Protein AF-A0A2S6WCL2-F1 (afdb_monomer)

Radius of gyration: 22.24 Å; Cα contacts (8 Å, |Δi|>4): 369; chains: 1; bounding box: 54×37×64 Å

Solvent-accessible surface area (backbone atoms only — not comparable to full-atom values): 13089 Å² total; per-residue (Å²): 133,48,47,51,81,41,61,63,50,31,43,54,35,39,54,57,28,66,75,43,61,79,68,45,23,36,24,39,41,29,22,57,35,64,75,31,96,38,48,69,61,32,27,65,34,39,41,11,40,43,26,11,49,30,30,53,49,37,32,65,75,73,39,55,58,47,78,46,78,43,67,38,93,87,73,63,49,78,40,85,43,80,40,62,34,87,80,57,37,53,61,58,90,64,54,65,44,78,39,77,37,78,92,84,36,51,29,30,38,39,40,59,26,30,56,47,52,57,54,18,75,73,49,99,53,34,67,62,43,40,45,45,73,32,33,21,32,81,85,70,43,80,49,74,59,87,76,55,51,74,73,40,48,53,50,50,50,53,47,41,60,72,35,28,41,22,54,65,32,63,47,75,50,72,40,88,87,78,65,48,62,54,77,40,80,47,60,45,40,58,56,45,47,53,52,44,49,52,50,36,55,50,49,53,52,51,42,53,54,46,25,73,68,68,70,50,54,63,69,65,54,50,74,41,53,72,71,57,50,56,53,51,52,55,51,45,59,63,76,76,108

Secondary structure (DSSP, 8-state):
--GGGSHHHHHHHHHHHHHS-HHHHHHHHHHHTTSSSSHHHHHHSBHHHHHHHHHHHHHHHH-SEEEEEEE-TTT--EEEEEEEGGGT----S--EEEEE-GGGPEEEEEPPBHHHHHHHTTSS-HHHHHHHHHEEETTS-B--GGG--HHHHHHHHHHHHHH-GGGG-EEE---TTT----EEE--HHHHHHHHHHHHHHHHHHHHHHHHHHH---HHHHHTS-HHHHHHHHHHHHHH--

Structure (mmCIF, N/CA/C/O backbone):
data_AF-A0A2S6WCL2-F1
#
_entry.id   AF-A0A2S6WCL2-F1
#
loop_
_atom_site.group_PDB
_atom_site.id
_atom_site.type_symbol
_atom_site.label_atom_id
_atom_site.label_alt_id
_atom_site.label_comp_id
_atom_site.label_asym_id
_atom_site.label_entity_id
_atom_site.label_seq_id
_atom_site.pdbx_PDB_ins_code
_atom_site.Cartn_x
_atom_site.Cartn_y
_atom_site.Cartn_z
_atom_site.occupancy
_atom_site.B_iso_or_equiv
_atom_site.auth_seq_id
_atom_site.auth_comp_id
_atom_site.auth_asym_id
_atom_site.auth_atom_id
_atom_site.pdbx_PDB_model_num
ATOM 1 N N . MET A 1 1 ? -2.435 14.219 12.730 1.00 48.97 1 MET A N 1
ATOM 2 C CA . MET A 1 1 ? -3.528 13.401 13.292 1.00 48.97 1 MET A CA 1
ATOM 3 C C . MET A 1 1 ? -4.305 12.871 12.113 1.00 48.97 1 MET A C 1
ATOM 5 O O . MET A 1 1 ? -5.110 13.606 11.547 1.00 48.97 1 MET A O 1
ATOM 9 N N . SER A 1 2 ? -3.986 11.645 11.723 1.00 63.84 2 SER A N 1
ATOM 10 C CA . SER A 1 2 ? -4.625 10.932 10.629 1.00 63.84 2 SER A CA 1
ATOM 11 C C . SER A 1 2 ? -6.118 10.736 10.887 1.00 63.84 2 SER A C 1
ATOM 13 O O . SER A 1 2 ? -6.600 10.634 12.020 1.00 63.84 2 SER A O 1
ATOM 15 N N . ALA A 1 3 ? -6.862 10.727 9.789 1.00 73.50 3 ALA A N 1
ATOM 16 C CA . ALA A 1 3 ? -8.307 10.610 9.759 1.00 73.50 3 ALA A CA 1
ATOM 17 C C . ALA A 1 3 ? -8.843 9.233 10.205 1.00 73.50 3 ALA A C 1
ATOM 19 O O . ALA A 1 3 ? -10.020 9.153 10.553 1.00 73.50 3 ALA A O 1
ATOM 20 N N . LEU A 1 4 ? -8.020 8.174 10.242 1.00 82.56 4 LEU A N 1
ATOM 21 C CA . LEU A 1 4 ? -8.478 6.814 10.582 1.00 82.56 4 LEU A CA 1
ATOM 22 C C . LEU A 1 4 ? -8.725 6.570 12.075 1.00 82.56 4 LEU A C 1
ATOM 24 O O . LEU A 1 4 ? -9.245 5.522 12.456 1.00 82.56 4 LEU A O 1
ATOM 28 N N . SER A 1 5 ? -8.406 7.538 12.933 1.00 80.06 5 SER A N 1
ATOM 29 C CA . SER A 1 5 ? -8.824 7.501 14.339 1.00 80.06 5 SER A CA 1
ATOM 30 C C . SER A 1 5 ? -10.356 7.534 14.506 1.00 80.06 5 SER A C 1
ATOM 32 O O . SER A 1 5 ? -10.868 7.155 15.564 1.00 80.06 5 SER A O 1
ATOM 34 N N . ASP A 1 6 ? -11.089 7.991 13.484 1.00 90.44 6 ASP A N 1
ATOM 35 C CA . ASP A 1 6 ? -12.549 7.932 13.418 1.00 90.44 6 ASP A CA 1
ATOM 36 C C . ASP A 1 6 ? -13.026 6.513 13.022 1.00 90.44 6 ASP A C 1
ATOM 38 O O . ASP A 1 6 ? -12.687 6.038 11.936 1.00 90.44 6 ASP A O 1
ATOM 42 N N . PRO A 1 7 ? -13.827 5.827 13.864 1.00 93.25 7 PRO A N 1
ATOM 43 C CA . PRO A 1 7 ? -14.319 4.476 13.601 1.00 93.25 7 PRO A CA 1
ATOM 44 C C . PRO A 1 7 ? -15.042 4.299 12.263 1.00 93.25 7 PRO A C 1
ATOM 46 O O . PRO A 1 7 ? -14.871 3.260 11.636 1.00 93.25 7 PRO A O 1
ATOM 49 N N . ALA A 1 8 ? -15.843 5.279 11.831 1.00 93.75 8 ALA A N 1
ATOM 50 C CA . ALA A 1 8 ? -16.564 5.176 10.560 1.00 93.75 8 ALA A CA 1
ATOM 51 C C . ALA A 1 8 ? -15.585 5.216 9.379 1.00 93.75 8 ALA A C 1
ATOM 53 O O . ALA A 1 8 ? -15.580 4.313 8.549 1.00 93.75 8 ALA A O 1
ATOM 54 N N . ARG A 1 9 ? -14.659 6.185 9.388 1.00 93.50 9 ARG A N 1
ATOM 55 C CA . ARG A 1 9 ? -13.603 6.291 8.370 1.00 93.50 9 ARG A CA 1
ATOM 56 C C . ARG A 1 9 ? -12.696 5.068 8.321 1.00 93.50 9 ARG A C 1
ATOM 58 O O . ARG A 1 9 ? -12.254 4.694 7.243 1.00 93.50 9 ARG A O 1
ATOM 65 N N . LEU A 1 10 ? -12.408 4.438 9.462 1.00 95.62 10 LEU A N 1
ATOM 66 C CA . LEU A 1 10 ? -11.649 3.187 9.493 1.00 95.62 10 LEU A CA 1
ATOM 67 C C . LEU A 1 10 ? -12.351 2.071 8.707 1.00 95.62 10 LEU A C 1
ATOM 69 O O . LEU A 1 10 ? -11.679 1.333 7.987 1.00 95.62 10 LEU A O 1
ATOM 73 N N . LEU A 1 11 ? -13.674 1.940 8.855 1.00 97.25 11 LEU A N 1
ATOM 74 C CA . LEU A 1 11 ? -14.453 0.946 8.117 1.00 97.25 11 LEU A CA 1
ATOM 75 C C . LEU A 1 11 ? -14.524 1.303 6.630 1.00 97.25 11 L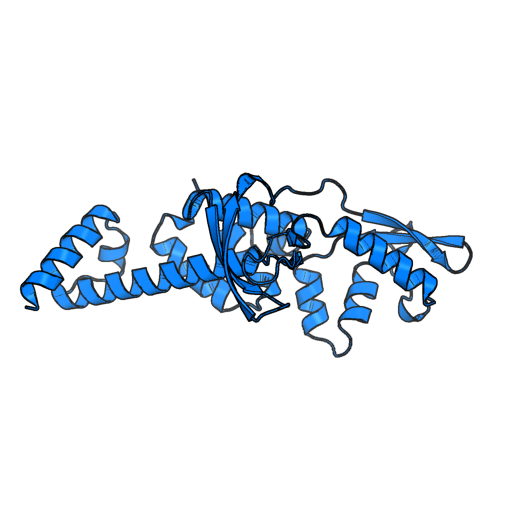EU A C 1
ATOM 77 O O . LEU A 1 11 ? -14.195 0.445 5.817 1.00 97.25 11 LEU A O 1
ATOM 81 N N . ASP A 1 12 ? -14.820 2.560 6.285 1.00 96.44 12 ASP A N 1
ATOM 82 C CA . ASP A 1 12 ? -14.858 3.027 4.890 1.00 96.44 12 ASP A CA 1
ATOM 83 C C . ASP A 1 12 ? -13.519 2.769 4.172 1.00 96.44 12 ASP A C 1
ATOM 85 O O . ASP A 1 12 ? -13.475 2.215 3.071 1.00 96.44 12 ASP A O 1
ATOM 89 N N . ALA A 1 13 ? -12.402 3.107 4.828 1.00 96.81 13 ALA A N 1
ATOM 90 C CA . ALA A 1 13 ? -11.061 2.887 4.296 1.00 96.81 13 ALA A CA 1
ATOM 91 C C . ALA A 1 13 ? -10.744 1.400 4.107 1.00 96.81 13 ALA A C 1
ATOM 93 O O . ALA A 1 13 ? -10.121 1.016 3.113 1.00 96.81 13 ALA A O 1
ATOM 94 N N . TRP A 1 14 ? -11.154 0.557 5.060 1.00 98.12 14 TRP A N 1
ATOM 95 C CA . TRP A 1 14 ? -10.981 -0.888 4.962 1.00 98.12 14 TRP A CA 1
ATOM 96 C C . TRP A 1 14 ? -11.809 -1.482 3.819 1.00 98.12 14 TRP A C 1
ATOM 98 O O . TRP 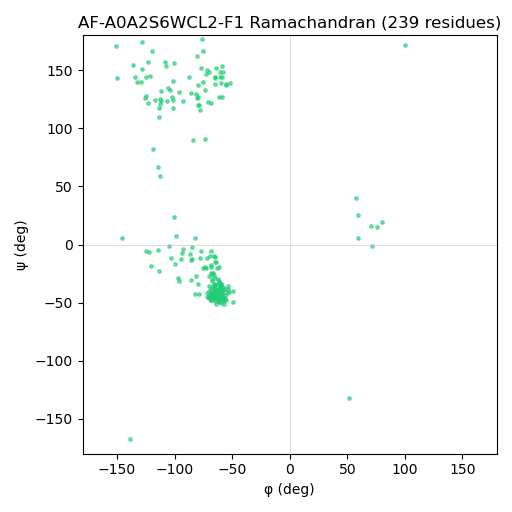A 1 14 ? -11.263 -2.268 3.045 1.00 98.12 14 TRP A O 1
ATOM 108 N N . GLU A 1 15 ? -13.081 -1.104 3.680 1.00 97.94 15 GLU A N 1
ATOM 109 C CA . GLU A 1 15 ? -13.971 -1.605 2.627 1.00 97.94 15 GLU A CA 1
ATOM 110 C C . GLU A 1 15 ? -13.461 -1.231 1.231 1.00 97.94 15 GLU A C 1
ATOM 112 O O . GLU A 1 15 ? -13.344 -2.098 0.359 1.00 97.94 15 GLU A O 1
ATOM 117 N N . GLU A 1 16 ? -13.084 0.033 1.024 1.00 98.00 16 GLU A N 1
ATOM 118 C CA . GLU A 1 16 ? -12.571 0.489 -0.269 1.00 98.00 16 GLU A CA 1
ATOM 119 C C . GLU A 1 16 ? -11.227 -0.175 -0.608 1.00 98.00 16 GLU A C 1
ATOM 121 O O . GLU A 1 16 ? -11.030 -0.662 -1.725 1.00 98.00 16 GLU A O 1
ATOM 126 N N . ALA A 1 17 ? -10.311 -0.286 0.362 1.00 97.81 17 ALA A N 1
ATOM 127 C CA . ALA A 1 17 ? -9.034 -0.966 0.151 1.00 97.81 17 ALA A CA 1
ATOM 128 C C . ALA A 1 17 ? -9.204 -2.487 -0.058 1.00 97.81 17 ALA A C 1
ATOM 130 O O . ALA A 1 17 ? -8.448 -3.102 -0.818 1.00 97.81 17 ALA A O 1
ATOM 131 N N . ALA A 1 18 ? -10.208 -3.115 0.560 1.00 98.06 18 ALA A N 1
ATOM 132 C CA . ALA A 1 18 ? -10.527 -4.525 0.337 1.00 98.06 18 ALA A CA 1
ATOM 133 C C . ALA A 1 18 ? -10.994 -4.791 -1.104 1.00 98.06 18 ALA A C 1
ATOM 135 O O . ALA A 1 18 ? -10.691 -5.853 -1.655 1.00 98.06 18 ALA A O 1
ATOM 136 N N . ALA A 1 19 ? -11.697 -3.830 -1.712 1.00 98.00 19 ALA A N 1
ATOM 137 C CA . ALA A 1 19 ? -12.275 -3.940 -3.050 1.00 98.00 19 ALA A CA 1
ATOM 138 C C . ALA A 1 19 ? -11.261 -3.764 -4.197 1.00 98.00 19 ALA A C 1
ATOM 140 O O . ALA A 1 19 ? -11.580 -4.072 -5.349 1.00 98.00 19 ALA A O 1
ATOM 141 N N . VAL A 1 20 ? -10.040 -3.298 -3.910 1.00 97.44 20 VAL A N 1
ATOM 142 C CA . VAL A 1 20 ? -8.996 -3.064 -4.921 1.00 97.44 20 VAL A CA 1
ATOM 143 C C . VAL A 1 20 ? -7.855 -4.095 -4.854 1.00 97.44 20 VAL A C 1
ATOM 145 O O . VAL A 1 20 ? -7.611 -4.706 -3.805 1.00 97.44 20 VAL A O 1
ATOM 148 N N . PRO A 1 21 ? -7.107 -4.306 -5.959 1.00 96.88 21 PRO A N 1
ATOM 149 C CA . PRO A 1 21 ? -5.924 -5.166 -5.952 1.00 96.88 21 PRO A CA 1
ATOM 150 C C . PRO A 1 21 ? -4.855 -4.685 -4.953 1.00 96.88 21 PRO A C 1
ATOM 152 O O . PRO A 1 21 ? -4.747 -3.478 -4.728 1.00 96.88 21 PRO A O 1
ATOM 155 N N . PRO A 1 22 ? -3.991 -5.579 -4.425 1.00 95.94 22 PRO A N 1
ATOM 156 C CA . PRO A 1 22 ? -2.965 -5.224 -3.436 1.00 95.94 22 PRO A CA 1
ATOM 157 C C . PRO A 1 22 ? -2.107 -4.008 -3.813 1.00 95.94 22 PRO A C 1
ATOM 159 O O . PRO A 1 22 ? -1.880 -3.139 -2.978 1.00 95.94 22 PRO A O 1
ATOM 162 N N . ALA A 1 23 ? -1.725 -3.888 -5.090 1.00 95.62 23 ALA A N 1
ATOM 163 C CA . ALA A 1 23 ? -0.911 -2.781 -5.594 1.00 95.62 23 ALA A CA 1
ATOM 164 C C . ALA A 1 23 ? -1.560 -1.386 -5.450 1.00 95.62 23 ALA A C 1
ATOM 166 O O . ALA A 1 23 ? -0.858 -0.382 -5.508 1.00 95.62 23 ALA A O 1
ATOM 167 N N . ALA A 1 24 ? -2.883 -1.309 -5.269 1.00 97.69 24 ALA A N 1
ATOM 168 C CA . ALA A 1 24 ? -3.629 -0.060 -5.107 1.00 97.69 24 ALA A CA 1
ATOM 169 C C . ALA A 1 24 ? -3.969 0.269 -3.645 1.00 97.69 24 ALA A C 1
ATOM 171 O O . ALA A 1 24 ? -4.299 1.414 -3.339 1.00 97.69 24 ALA A O 1
ATOM 172 N N . ARG A 1 25 ? -3.893 -0.708 -2.732 1.00 98.06 25 ARG A N 1
ATOM 173 C CA . ARG A 1 25 ? -4.401 -0.561 -1.357 1.00 98.06 25 ARG A CA 1
ATOM 174 C C . ARG A 1 25 ? -3.741 0.576 -0.604 1.00 98.06 25 ARG A C 1
ATOM 176 O O . ARG A 1 25 ? -4.432 1.372 0.016 1.00 98.06 25 ARG A O 1
ATOM 183 N N . ALA A 1 26 ? -2.416 0.679 -0.690 1.00 97.06 26 ALA A N 1
ATOM 184 C CA . ALA A 1 26 ? -1.686 1.738 -0.008 1.00 97.06 26 ALA A CA 1
ATOM 185 C C . ALA A 1 26 ? -2.156 3.130 -0.462 1.00 97.06 26 ALA A C 1
ATOM 187 O O . ALA A 1 26 ? -2.364 3.989 0.384 1.00 97.06 26 ALA A O 1
ATOM 188 N N . ALA A 1 27 ? -2.402 3.327 -1.764 1.00 97.88 27 ALA A N 1
ATOM 189 C CA . ALA A 1 27 ? -2.908 4.586 -2.314 1.00 97.88 27 ALA A CA 1
ATOM 190 C C . ALA A 1 27 ? -4.312 4.936 -1.780 1.00 97.88 27 ALA A C 1
ATOM 192 O O . ALA A 1 27 ? -4.550 6.074 -1.380 1.00 97.88 27 ALA A O 1
ATOM 193 N N . VAL A 1 28 ? -5.212 3.948 -1.708 1.00 98.12 28 VAL A N 1
ATOM 194 C CA . VAL A 1 28 ? -6.548 4.117 -1.110 1.00 98.12 28 VAL A CA 1
ATOM 195 C C . VAL A 1 28 ? -6.440 4.497 0.368 1.00 98.12 28 VAL A C 1
ATOM 197 O O . VAL A 1 28 ? -7.029 5.485 0.801 1.00 98.12 28 VAL A O 1
ATOM 200 N N . LEU A 1 29 ? -5.639 3.762 1.143 1.00 97.75 29 LEU A N 1
ATOM 201 C CA . LEU A 1 29 ? -5.498 3.998 2.581 1.00 97.75 29 LEU A CA 1
ATOM 202 C C . LEU A 1 29 ? -4.910 5.381 2.883 1.00 97.75 29 LEU A C 1
ATOM 204 O O . LEU A 1 29 ? -5.453 6.095 3.723 1.00 97.75 29 LEU A O 1
ATOM 208 N N . VAL A 1 30 ? -3.852 5.802 2.181 1.00 96.38 30 VAL A N 1
ATOM 209 C CA . VAL A 1 30 ? -3.252 7.130 2.411 1.00 96.38 30 VAL A CA 1
ATOM 210 C C . VAL A 1 30 ? -4.188 8.267 1.994 1.00 96.38 30 VAL A C 1
ATOM 212 O O . VAL A 1 30 ? -4.158 9.325 2.623 1.00 96.38 30 VAL A O 1
ATOM 215 N N . CYS A 1 31 ? -5.059 8.054 1.001 1.00 96.31 31 CYS A N 1
ATOM 216 C CA . CYS A 1 31 ? -6.125 8.996 0.659 1.00 96.31 31 CYS A CA 1
ATOM 217 C C . CYS A 1 31 ? -7.128 9.136 1.814 1.00 96.31 31 CYS A C 1
ATOM 219 O O . CYS A 1 31 ? -7.366 10.245 2.290 1.00 96.31 31 CYS A O 1
ATOM 221 N N . HIS A 1 32 ? -7.646 8.022 2.339 1.00 95.62 32 HIS A N 1
ATOM 222 C CA . HIS A 1 32 ? -8.546 8.029 3.504 1.00 95.62 32 HIS A CA 1
ATOM 223 C C . HIS A 1 32 ? -7.906 8.637 4.755 1.00 95.62 32 HIS A C 1
ATOM 225 O O . HIS A 1 32 ? -8.578 9.321 5.525 1.00 95.62 32 HIS A O 1
ATOM 231 N N . GLY A 1 33 ? -6.598 8.443 4.937 1.00 93.81 33 GLY A N 1
ATOM 232 C CA . GLY A 1 33 ? -5.811 9.065 6.003 1.00 93.81 33 GLY A CA 1
ATOM 233 C C . GLY A 1 33 ? -5.613 10.581 5.849 1.00 93.81 33 GLY A C 1
ATOM 234 O O . GLY A 1 33 ? -5.149 11.222 6.791 1.00 93.81 33 GLY A O 1
ATOM 235 N N . GLY A 1 34 ? -5.976 11.169 4.701 1.00 93.38 34 GLY A N 1
ATOM 236 C CA . GLY A 1 34 ? -5.800 12.593 4.399 1.00 93.38 34 GLY A CA 1
ATOM 237 C C . GLY A 1 34 ? -4.386 12.972 3.946 1.00 93.38 34 GLY A C 1
ATOM 238 O O . GLY A 1 34 ? -4.003 14.138 4.031 1.00 93.38 34 GLY A O 1
ATOM 239 N N . PHE A 1 35 ? -3.591 12.001 3.489 1.00 92.50 35 PHE A N 1
ATOM 240 C CA . PHE A 1 35 ? -2.222 12.207 2.999 1.00 92.50 35 PHE A CA 1
ATOM 241 C C . PHE A 1 35 ? -2.141 12.406 1.478 1.00 92.50 35 PHE A C 1
ATOM 243 O O . PHE A 1 35 ? -1.069 12.734 0.968 1.00 92.50 35 PHE A O 1
ATOM 250 N N . ALA A 1 36 ? -3.255 12.220 0.770 1.00 93.88 36 ALA A N 1
ATOM 251 C CA . ALA A 1 36 ? -3.437 12.536 -0.642 1.00 93.88 36 ALA A CA 1
ATOM 252 C C . ALA A 1 36 ? -4.802 13.216 -0.843 1.00 93.88 36 ALA A C 1
ATOM 254 O O . ALA A 1 36 ? -5.701 13.033 -0.025 1.00 93.88 36 ALA A O 1
ATOM 255 N N . GLU A 1 37 ? -4.936 14.016 -1.904 1.00 93.88 37 GLU A N 1
ATOM 256 C CA . GLU A 1 37 ? -6.176 14.746 -2.215 1.00 93.88 37 GLU A CA 1
ATOM 257 C C . GLU A 1 37 ? -7.300 13.794 -2.639 1.00 93.88 37 GLU A C 1
ATOM 259 O O . GLU A 1 37 ? -8.437 13.929 -2.193 1.00 93.88 37 GLU A O 1
ATOM 264 N N . ASP A 1 38 ? -6.954 12.812 -3.468 1.00 96.12 38 ASP A N 1
ATOM 265 C CA . ASP A 1 38 ? -7.852 11.768 -3.938 1.00 96.12 38 ASP A CA 1
ATOM 266 C C . ASP A 1 38 ? -7.076 10.473 -4.251 1.00 96.12 38 ASP A C 1
ATOM 268 O O . ASP A 1 38 ? -5.840 10.428 -4.271 1.00 96.12 38 ASP A O 1
ATOM 272 N N . VAL A 1 39 ? -7.808 9.386 -4.500 1.00 96.81 39 VAL A N 1
ATOM 273 C CA . VAL A 1 39 ? -7.210 8.079 -4.805 1.00 96.81 39 VAL A CA 1
ATOM 274 C C . VAL A 1 39 ? -6.450 8.109 -6.134 1.00 96.81 39 VAL A C 1
ATOM 276 O O . VAL A 1 39 ? -5.404 7.476 -6.263 1.00 96.81 39 VAL A O 1
ATOM 279 N N . GLU A 1 40 ? -6.925 8.862 -7.126 1.00 97.12 40 GLU A N 1
ATOM 280 C CA . GLU A 1 40 ? -6.304 8.914 -8.452 1.00 97.12 40 GLU A CA 1
ATOM 281 C C . GLU A 1 40 ? -4.923 9.579 -8.434 1.00 97.12 40 GLU A C 1
ATOM 283 O O . GLU A 1 40 ? -3.973 9.080 -9.044 1.00 97.12 40 GLU A O 1
ATOM 288 N N . SER A 1 41 ? -4.783 10.682 -7.709 1.00 96.75 41 SER A N 1
ATOM 289 C CA . SER A 1 41 ? -3.513 11.353 -7.458 1.00 96.75 41 SER A CA 1
ATOM 290 C C . SER A 1 41 ? -2.572 10.436 -6.681 1.00 96.75 41 SER A C 1
ATOM 292 O O . SER A 1 41 ? -1.428 10.266 -7.103 1.00 96.75 41 SER A O 1
ATOM 294 N N . ALA A 1 42 ? -3.060 9.748 -5.641 1.00 97.38 42 ALA A N 1
ATOM 295 C CA . ALA A 1 42 ? -2.275 8.776 -4.880 1.00 97.38 42 ALA A CA 1
ATOM 296 C C . ALA A 1 42 ? -1.771 7.607 -5.748 1.00 97.38 42 ALA A C 1
ATOM 298 O O . ALA A 1 42 ? -0.611 7.213 -5.642 1.00 97.38 42 ALA A O 1
ATOM 299 N N . LEU A 1 43 ? -2.601 7.080 -6.655 1.00 98.06 43 LEU A N 1
ATOM 300 C CA . LEU A 1 43 ? -2.220 6.010 -7.585 1.00 98.06 43 LEU A CA 1
ATOM 301 C C . LEU A 1 43 ? -1.151 6.447 -8.600 1.00 98.06 43 LEU A C 1
ATOM 303 O O . LEU A 1 43 ? -0.418 5.602 -9.124 1.00 98.06 43 LEU A O 1
ATOM 307 N N . GLY A 1 44 ? -1.089 7.746 -8.904 1.00 96.88 44 GLY A N 1
ATOM 308 C CA . GLY A 1 44 ? -0.105 8.356 -9.798 1.00 96.88 44 GLY A CA 1
ATOM 309 C C . GLY A 1 44 ? 1.209 8.755 -9.124 1.00 96.88 44 GLY A C 1
ATOM 310 O O . GLY A 1 44 ? 2.146 9.132 -9.828 1.00 96.88 44 GLY A O 1
ATOM 311 N N . LEU A 1 45 ? 1.303 8.674 -7.794 1.00 96.38 45 LEU A N 1
ATOM 312 C CA . LEU A 1 45 ? 2.553 8.924 -7.084 1.00 96.38 45 LEU A CA 1
ATOM 313 C C . LEU A 1 45 ? 3.555 7.780 -7.317 1.00 96.38 45 LEU A C 1
ATOM 315 O O . LEU A 1 45 ? 3.154 6.619 -7.470 1.00 96.38 45 LEU A O 1
ATOM 319 N N . PRO A 1 46 ? 4.868 8.078 -7.295 1.00 96.56 46 PRO A N 1
ATOM 320 C CA . PRO A 1 46 ? 5.897 7.052 -7.216 1.00 96.56 46 PRO A CA 1
ATOM 321 C C . PRO A 1 46 ? 5.633 6.097 -6.050 1.00 96.56 46 PRO A C 1
ATOM 323 O O . PRO A 1 46 ? 5.280 6.538 -4.956 1.00 96.56 46 PRO A O 1
ATOM 326 N N . LEU A 1 47 ? 5.846 4.796 -6.250 1.00 96.06 47 LEU A N 1
ATOM 327 C CA . LEU A 1 47 ? 5.599 3.785 -5.215 1.00 96.06 47 LEU A CA 1
ATOM 328 C C . LEU A 1 47 ? 6.346 4.107 -3.917 1.00 96.06 47 LEU A C 1
ATOM 330 O O . LEU A 1 47 ? 5.765 4.014 -2.841 1.00 96.06 47 LEU A O 1
ATOM 334 N N . GLY A 1 48 ? 7.600 4.562 -4.015 1.00 95.00 48 GLY A N 1
ATOM 335 C CA . GLY A 1 48 ? 8.379 4.988 -2.853 1.00 95.00 48 GLY A CA 1
ATOM 336 C C . GLY A 1 48 ? 7.736 6.141 -2.078 1.00 95.00 48 GLY A C 1
ATOM 337 O O . GLY A 1 48 ? 7.802 6.163 -0.852 1.00 95.00 48 GLY A O 1
ATOM 338 N N . ASP A 1 49 ? 7.043 7.059 -2.750 1.00 95.19 49 ASP A N 1
ATOM 339 C CA . ASP A 1 49 ? 6.322 8.136 -2.071 1.00 95.19 49 ASP A CA 1
ATOM 340 C C . ASP A 1 49 ? 5.084 7.608 -1.361 1.00 95.19 49 ASP A C 1
ATOM 342 O O . ASP A 1 49 ? 4.868 7.940 -0.200 1.00 95.19 49 ASP A O 1
ATOM 346 N N . VAL A 1 50 ? 4.296 6.749 -2.014 1.00 96.19 50 VAL A N 1
ATOM 347 C CA . VAL A 1 50 ? 3.125 6.124 -1.381 1.00 96.19 50 VAL A CA 1
ATOM 348 C C . VAL A 1 50 ? 3.551 5.300 -0.163 1.00 96.19 50 VAL A C 1
ATOM 350 O O . VAL A 1 50 ? 2.916 5.397 0.883 1.00 96.19 50 VAL A O 1
ATOM 353 N N . CYS A 1 51 ? 4.661 4.558 -0.244 1.00 94.75 51 CYS A N 1
ATOM 354 C CA . CYS A 1 51 ? 5.245 3.857 0.902 1.00 94.75 51 CYS A CA 1
ATOM 355 C C . CYS A 1 51 ? 5.684 4.825 2.010 1.00 94.75 51 CYS A C 1
ATOM 357 O O . CYS A 1 51 ? 5.443 4.552 3.186 1.00 94.75 51 CYS A O 1
ATOM 359 N N . ALA A 1 52 ? 6.270 5.975 1.659 1.00 93.62 52 ALA A N 1
ATOM 360 C CA . ALA A 1 52 ? 6.617 7.015 2.623 1.00 93.62 52 ALA A CA 1
ATOM 361 C C . ALA A 1 52 ? 5.371 7.575 3.338 1.00 93.62 52 ALA A C 1
ATOM 363 O O . ALA A 1 52 ? 5.345 7.686 4.565 1.00 93.62 52 ALA A O 1
ATOM 364 N N . LEU A 1 53 ? 4.307 7.874 2.584 1.00 94.31 53 LEU A N 1
ATOM 365 C CA . LEU A 1 53 ? 3.013 8.303 3.123 1.00 94.31 53 LEU A CA 1
ATOM 366 C C . LEU A 1 53 ? 2.402 7.239 4.041 1.00 94.31 53 LEU A C 1
ATOM 368 O O . LEU A 1 53 ? 1.992 7.568 5.152 1.00 94.31 53 LEU A O 1
ATOM 372 N N . ALA A 1 54 ? 2.402 5.977 3.610 1.00 94.25 54 ALA A N 1
ATOM 373 C CA . ALA A 1 54 ? 1.892 4.848 4.382 1.00 94.25 54 ALA A CA 1
ATOM 374 C C . ALA A 1 54 ? 2.661 4.665 5.698 1.00 94.25 54 ALA A C 1
ATOM 376 O O . ALA A 1 54 ? 2.050 4.426 6.736 1.00 94.25 54 ALA A O 1
ATOM 377 N N . GLY A 1 55 ? 3.985 4.843 5.683 1.00 92.69 55 GLY A N 1
ATOM 378 C CA . GLY A 1 55 ? 4.808 4.849 6.889 1.00 92.69 55 GLY A CA 1
ATOM 379 C C . GLY A 1 55 ? 4.425 5.968 7.860 1.00 92.69 55 GLY A C 1
ATOM 380 O O . GLY A 1 55 ? 4.236 5.715 9.047 1.00 92.69 55 GLY A O 1
ATOM 381 N N . ARG A 1 56 ? 4.241 7.204 7.374 1.00 91.69 56 ARG A N 1
ATOM 382 C CA . ARG A 1 56 ? 3.794 8.327 8.224 1.00 91.69 56 ARG A CA 1
ATOM 383 C C . ARG A 1 56 ? 2.416 8.078 8.826 1.00 91.69 56 ARG A C 1
ATOM 385 O O . ARG A 1 56 ? 2.235 8.249 10.026 1.00 91.69 56 ARG A O 1
ATOM 392 N N . MET A 1 57 ? 1.476 7.628 8.005 1.00 92.19 57 MET A N 1
ATOM 393 C CA . MET A 1 57 ? 0.135 7.262 8.442 1.00 92.19 57 MET A CA 1
ATOM 394 C C . MET A 1 57 ? 0.169 6.162 9.506 1.00 92.19 57 MET A C 1
ATOM 396 O O . MET A 1 57 ? -0.463 6.296 10.550 1.00 92.19 57 MET A O 1
ATOM 400 N N . TYR A 1 58 ? 0.973 5.116 9.289 1.00 92.38 58 TYR A N 1
ATOM 401 C CA . TYR A 1 58 ? 1.164 4.060 10.277 1.00 92.38 58 TYR A CA 1
ATOM 402 C C . TYR A 1 58 ? 1.664 4.625 11.609 1.00 92.38 58 TYR A C 1
ATOM 404 O O . TYR A 1 58 ? 1.126 4.274 12.657 1.00 92.38 58 TYR A O 1
ATOM 412 N N . ALA A 1 59 ? 2.670 5.506 11.580 1.00 90.56 59 ALA A N 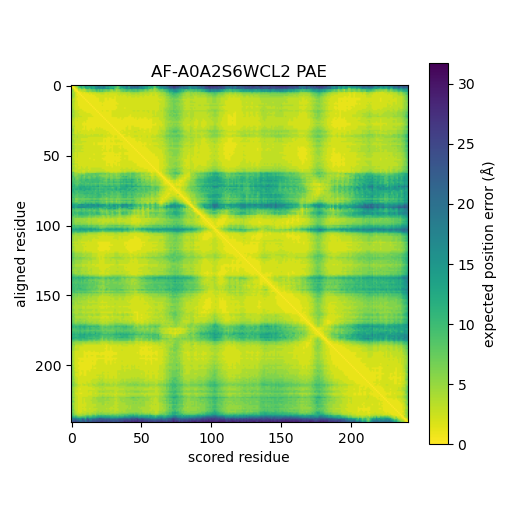1
ATOM 413 C CA . ALA A 1 59 ? 3.204 6.119 12.793 1.00 90.56 59 ALA A CA 1
ATOM 414 C C . ALA A 1 59 ? 2.134 6.906 13.564 1.00 90.56 59 ALA A C 1
ATOM 416 O O . ALA A 1 59 ? 2.085 6.822 14.791 1.00 90.56 59 ALA A O 1
ATOM 417 N N . GLU A 1 60 ? 1.274 7.640 12.851 1.00 89.75 60 GLU A N 1
ATOM 418 C CA . GLU A 1 60 ? 0.208 8.444 13.453 1.00 89.75 60 GLU A CA 1
ATOM 419 C C . GLU A 1 60 ? -0.925 7.602 14.060 1.00 89.75 60 GLU A C 1
ATOM 421 O O . GLU A 1 60 ? -1.405 7.947 15.140 1.00 89.75 60 GLU A O 1
ATOM 426 N N . ASP A 1 61 ? -1.341 6.515 13.401 1.00 89.50 61 ASP A N 1
ATOM 427 C CA . ASP A 1 61 ? -2.520 5.732 13.809 1.00 89.50 61 ASP A CA 1
ATOM 428 C C . ASP A 1 61 ? -2.191 4.503 14.670 1.00 89.50 61 ASP A C 1
ATOM 430 O O . ASP A 1 61 ? -2.981 4.106 15.531 1.00 89.50 61 ASP A O 1
ATOM 434 N N . PHE A 1 62 ? -1.029 3.884 14.454 1.00 89.12 62 PHE A N 1
ATOM 435 C CA . PHE A 1 62 ? -0.658 2.598 15.060 1.00 89.12 62 PHE A CA 1
ATOM 436 C C . PHE A 1 62 ? 0.635 2.659 15.885 1.00 89.12 62 PHE A C 1
ATOM 438 O O . PHE A 1 62 ? 0.958 1.701 16.591 1.00 89.12 62 PHE A O 1
ATOM 445 N N . GLY A 1 63 ? 1.338 3.794 15.860 1.00 88.62 63 GLY A N 1
ATOM 446 C CA . GLY A 1 63 ? 2.533 4.061 16.656 1.00 88.62 63 GLY A CA 1
ATOM 447 C C . GLY A 1 63 ? 3.848 3.892 15.893 1.00 88.62 63 GLY A C 1
ATOM 448 O O . GLY A 1 63 ? 3.906 3.404 14.770 1.00 88.62 63 GLY A O 1
ATOM 449 N N . GLU A 1 64 ? 4.949 4.298 16.525 1.00 85.12 64 GLU A N 1
ATOM 450 C CA . GLU A 1 64 ? 6.246 4.487 15.854 1.00 85.12 64 GLU A CA 1
ATOM 451 C C . GLU A 1 64 ? 7.083 3.211 15.665 1.00 85.12 64 GLU A C 1
ATOM 453 O O . GLU A 1 64 ? 8.229 3.292 15.222 1.00 85.12 64 GLU A O 1
ATOM 458 N N . ALA A 1 65 ? 6.550 2.032 15.995 1.00 86.44 65 ALA A N 1
ATOM 459 C CA . ALA A 1 65 ? 7.264 0.768 15.851 1.00 86.44 65 ALA A CA 1
ATOM 460 C C . ALA A 1 65 ? 6.470 -0.241 15.013 1.00 86.44 65 ALA A C 1
ATOM 462 O O . ALA A 1 65 ? 5.326 -0.578 15.326 1.00 86.44 65 ALA A O 1
ATOM 463 N N . LEU A 1 66 ? 7.114 -0.763 13.972 1.00 82.12 66 LEU A N 1
ATOM 464 C CA . LEU A 1 66 ? 6.687 -1.986 13.306 1.00 82.12 66 LEU A CA 1
ATOM 465 C C . LEU A 1 66 ? 7.166 -3.159 14.151 1.00 82.12 66 LEU A C 1
ATOM 467 O O . LEU A 1 66 ? 8.348 -3.243 14.476 1.00 82.12 66 LEU A O 1
ATOM 471 N N . GLU A 1 67 ? 6.247 -4.049 14.490 1.00 80.38 67 GLU A N 1
ATOM 472 C CA . GLU A 1 67 ? 6.543 -5.339 15.102 1.00 80.38 67 GLU A CA 1
ATOM 473 C C . GLU A 1 67 ? 6.146 -6.396 14.082 1.00 80.38 67 GLU A C 1
ATOM 475 O O . GLU A 1 67 ? 4.985 -6.456 13.670 1.00 80.38 67 GLU A O 1
ATOM 480 N N . ALA A 1 68 ? 7.125 -7.169 13.627 1.00 76.44 68 ALA A N 1
ATOM 481 C CA . ALA A 1 68 ? 6.940 -8.191 12.614 1.00 76.44 68 ALA A CA 1
ATOM 482 C C . ALA A 1 68 ? 7.646 -9.474 13.041 1.00 76.44 68 ALA A C 1
ATOM 484 O O . ALA A 1 68 ? 8.737 -9.431 13.611 1.00 76.44 68 ALA A O 1
ATOM 485 N N . VAL A 1 69 ? 7.030 -10.606 12.713 1.00 80.44 69 VAL A N 1
ATOM 486 C CA . VAL A 1 69 ? 7.651 -11.922 12.838 1.00 80.44 69 VAL A CA 1
ATOM 487 C C . VAL A 1 69 ? 8.094 -12.359 11.454 1.00 80.44 69 VAL A C 1
ATOM 489 O O . VAL A 1 69 ? 7.309 -12.349 10.506 1.00 80.44 69 VAL A O 1
ATOM 492 N N . VAL A 1 70 ? 9.363 -12.721 11.330 1.00 79.31 70 VAL A N 1
ATOM 493 C CA . VAL A 1 70 ? 9.971 -13.105 10.054 1.00 79.31 70 VAL A CA 1
ATOM 494 C C . VAL A 1 70 ? 10.703 -14.431 10.192 1.00 79.31 70 VAL A C 1
ATOM 496 O O . VAL A 1 70 ? 11.380 -14.679 11.185 1.00 79.31 70 VAL A O 1
ATOM 499 N N . ALA A 1 71 ? 10.586 -15.292 9.184 1.00 82.50 71 ALA A N 1
ATOM 500 C CA . ALA A 1 71 ? 11.308 -16.558 9.156 1.00 82.50 71 ALA A CA 1
ATOM 501 C C . ALA A 1 71 ? 12.748 -16.351 8.660 1.00 82.50 71 ALA A C 1
ATOM 503 O O . ALA A 1 71 ? 12.985 -15.748 7.607 1.00 82.50 71 ALA A O 1
ATOM 504 N N . CYS A 1 72 ? 13.726 -16.873 9.400 1.00 84.31 72 CYS A N 1
ATOM 505 C CA . CYS A 1 72 ? 15.119 -16.862 8.973 1.00 84.31 72 CYS A CA 1
ATOM 506 C C . CYS A 1 72 ? 15.327 -17.788 7.767 1.00 84.31 72 CYS A C 1
ATOM 508 O O . CYS A 1 72 ? 15.178 -18.996 7.886 1.00 84.31 72 CYS A O 1
ATOM 510 N N . ARG A 1 73 ? 15.814 -17.264 6.635 1.00 82.12 73 ARG A N 1
ATOM 511 C CA . ARG A 1 73 ? 16.094 -18.082 5.435 1.00 82.12 73 ARG A CA 1
ATOM 512 C C . ARG A 1 73 ? 17.226 -19.114 5.589 1.00 82.12 73 ARG A C 1
ATOM 514 O O . ARG A 1 73 ? 17.443 -19.898 4.673 1.00 82.12 73 ARG A O 1
ATOM 521 N N . GLY A 1 74 ? 17.990 -19.071 6.684 1.00 85.31 74 GLY A N 1
ATOM 522 C CA . GLY A 1 74 ? 19.084 -20.011 6.953 1.00 85.31 74 GLY A CA 1
ATOM 523 C C . GLY A 1 74 ? 18.708 -21.185 7.861 1.00 85.31 74 GLY A C 1
ATOM 524 O O . GLY A 1 74 ? 19.317 -22.243 7.747 1.00 85.31 74 GLY A O 1
ATOM 525 N N . CYS A 1 75 ? 17.742 -21.008 8.768 1.00 89.56 75 CYS A N 1
ATOM 526 C CA . CYS A 1 75 ? 17.396 -22.015 9.784 1.00 89.56 75 CYS A CA 1
ATOM 527 C C . CYS A 1 75 ? 15.901 -22.082 10.141 1.00 89.56 75 CYS A C 1
ATOM 529 O O . CYS A 1 75 ? 15.538 -22.787 11.075 1.00 89.56 75 CYS A O 1
ATOM 531 N N . ASP A 1 76 ? 15.049 -21.326 9.444 1.00 87.81 76 ASP A N 1
ATOM 532 C CA . ASP A 1 76 ? 13.593 -21.228 9.631 1.00 87.81 76 ASP A CA 1
ATOM 533 C C . ASP A 1 76 ? 13.105 -20.752 11.012 1.00 87.81 76 ASP A C 1
ATOM 535 O O . ASP A 1 76 ? 11.898 -20.664 11.252 1.00 87.81 76 ASP A O 1
ATOM 539 N N . ALA A 1 77 ? 14.018 -20.351 11.903 1.00 87.06 77 ALA A N 1
ATOM 540 C CA . ALA A 1 77 ? 13.677 -19.720 13.173 1.00 87.06 77 ALA A CA 1
ATOM 541 C C . ALA A 1 77 ? 12.794 -18.475 12.965 1.00 87.06 77 ALA A C 1
ATOM 543 O O . ALA A 1 77 ? 13.037 -17.670 12.059 1.00 87.06 77 ALA A O 1
ATOM 544 N N . GLN A 1 78 ? 11.781 -18.313 13.820 1.00 88.00 78 GLN A N 1
ATOM 545 C CA . GLN A 1 78 ? 10.924 -17.127 13.860 1.00 88.00 78 GLN A CA 1
ATOM 546 C C . GLN A 1 78 ? 11.662 -16.012 14.604 1.00 88.00 78 GLN A C 1
ATOM 548 O O . GLN A 1 78 ? 12.040 -16.178 15.762 1.00 88.00 78 GLN A O 1
ATOM 553 N N . LEU A 1 79 ? 11.888 -14.888 13.935 1.00 84.25 79 LEU A N 1
ATOM 554 C CA . LEU A 1 79 ? 12.583 -13.737 14.491 1.00 84.25 79 LEU A CA 1
ATOM 555 C C . LEU A 1 79 ? 11.577 -12.626 14.771 1.00 84.25 79 LEU A C 1
ATOM 557 O O . LEU A 1 79 ? 10.905 -12.159 13.850 1.00 84.25 79 LEU A O 1
ATOM 561 N N . ASP A 1 80 ? 11.532 -12.171 16.020 1.00 85.38 80 ASP A N 1
ATOM 562 C CA . ASP A 1 80 ? 10.821 -10.951 16.387 1.00 85.38 80 ASP A CA 1
ATOM 563 C C . ASP A 1 80 ? 11.664 -9.744 15.984 1.00 85.38 80 ASP A C 1
ATOM 565 O O . ASP A 1 80 ? 12.771 -9.525 16.487 1.00 85.38 80 ASP A O 1
ATOM 569 N N . VAL A 1 81 ? 11.147 -8.949 15.054 1.00 82.00 81 VAL A N 1
ATOM 570 C CA . VAL A 1 81 ? 11.830 -7.767 14.542 1.00 82.00 81 VAL A CA 1
ATOM 571 C C . VAL A 1 81 ? 11.011 -6.538 14.882 1.00 82.00 81 VAL A C 1
ATOM 573 O O . VAL A 1 81 ? 9.838 -6.423 14.525 1.00 82.00 81 VAL A O 1
ATOM 576 N N . ARG A 1 82 ? 11.667 -5.595 15.560 1.00 84.88 82 ARG A N 1
ATOM 577 C CA . ARG A 1 82 ? 11.108 -4.286 15.874 1.00 84.88 82 ARG A CA 1
ATOM 578 C C . ARG A 1 82 ? 11.838 -3.205 15.094 1.00 84.88 82 ARG A C 1
ATOM 580 O O . ARG A 1 82 ? 13.054 -3.073 15.221 1.00 84.88 82 ARG A O 1
ATOM 587 N N . LEU A 1 83 ? 11.101 -2.423 14.312 1.00 80.44 83 LEU A N 1
ATOM 588 C CA . LEU A 1 83 ? 11.666 -1.394 13.437 1.00 80.44 83 LEU A CA 1
ATOM 589 C C . LEU A 1 83 ? 11.034 -0.041 13.734 1.00 80.44 83 LEU A C 1
ATOM 591 O O . LEU A 1 83 ? 9.805 0.059 13.713 1.00 80.44 83 LEU A O 1
ATOM 595 N N . PRO A 1 84 ? 11.832 1.011 13.972 1.00 81.81 84 PRO A N 1
ATOM 596 C CA . PRO A 1 84 ? 11.309 2.364 14.010 1.00 81.81 84 PRO A CA 1
ATOM 597 C C . PRO A 1 84 ? 10.700 2.726 12.652 1.00 81.81 84 PRO A C 1
ATOM 599 O O . PRO A 1 84 ? 11.345 2.620 11.608 1.00 81.81 84 PRO A O 1
ATOM 602 N N . VAL A 1 85 ? 9.453 3.184 12.661 1.00 79.75 85 VAL A N 1
ATOM 603 C CA . VAL A 1 85 ? 8.759 3.651 11.455 1.00 79.75 85 VAL A CA 1
ATOM 604 C C . VAL A 1 85 ? 9.462 4.905 10.908 1.00 79.75 85 VAL A C 1
ATOM 606 O O . VAL A 1 85 ? 9.633 5.062 9.706 1.00 79.75 85 VAL A O 1
ATOM 609 N N . SER A 1 86 ? 9.986 5.773 11.775 1.00 70.75 86 SER A N 1
ATOM 610 C CA . SER A 1 86 ? 10.622 7.040 11.381 1.00 70.75 86 SER A CA 1
ATOM 611 C C . SER A 1 86 ? 11.912 6.902 10.559 1.00 70.75 86 SER A C 1
ATOM 613 O O . SER A 1 86 ? 12.347 7.879 9.955 1.00 70.75 86 SER A O 1
ATOM 615 N N . THR A 1 87 ? 12.534 5.719 10.512 1.00 67.00 87 THR A N 1
ATOM 616 C CA . THR A 1 87 ? 13.867 5.543 9.909 1.00 67.00 87 THR A CA 1
ATOM 617 C C . THR A 1 87 ? 13.867 5.104 8.444 1.00 67.00 87 THR A C 1
ATOM 619 O O . THR A 1 87 ? 14.924 5.143 7.820 1.00 67.00 87 THR A O 1
ATOM 622 N N . LEU A 1 88 ? 12.728 4.676 7.886 1.00 68.94 88 LEU A N 1
ATOM 623 C CA . LEU A 1 88 ? 12.696 3.961 6.595 1.00 68.94 88 LEU A CA 1
ATOM 624 C C . LEU A 1 88 ? 11.857 4.644 5.504 1.00 68.94 88 LEU A C 1
ATOM 626 O O . LEU A 1 88 ? 12.038 4.363 4.322 1.00 68.94 88 LEU A O 1
ATOM 630 N N . TRP A 1 89 ? 10.955 5.550 5.878 1.00 81.19 89 TRP A N 1
ATOM 631 C CA . TRP A 1 89 ? 9.834 5.958 5.025 1.00 81.19 89 TRP A CA 1
ATOM 632 C C . TRP A 1 89 ? 9.962 7.410 4.556 1.00 81.19 89 TRP A C 1
ATOM 634 O O . TRP A 1 89 ? 9.101 8.247 4.830 1.00 81.19 89 TRP A O 1
ATOM 644 N N . THR A 1 90 ? 11.053 7.715 3.851 1.00 81.12 90 THR A N 1
ATOM 645 C CA . THR A 1 90 ? 11.313 9.053 3.293 1.00 81.12 90 THR A CA 1
ATOM 646 C C . THR A 1 90 ? 11.100 9.055 1.784 1.00 81.12 90 THR A C 1
ATOM 648 O O . THR A 1 90 ? 11.573 8.165 1.079 1.00 81.12 90 THR A O 1
ATOM 651 N N . ALA A 1 91 ? 10.406 10.076 1.282 1.00 80.75 91 ALA A N 1
ATOM 652 C CA . ALA A 1 91 ? 10.233 10.275 -0.151 1.00 80.75 91 ALA A CA 1
ATOM 653 C C . ALA A 1 91 ? 11.582 10.566 -0.828 1.00 80.75 91 ALA A C 1
ATOM 655 O O . ALA A 1 91 ? 12.384 11.356 -0.322 1.00 80.75 91 ALA A O 1
ATOM 656 N N . SER A 1 92 ? 11.812 9.961 -1.994 1.00 81.50 92 SER A N 1
ATOM 657 C CA . SER A 1 92 ? 12.954 10.324 -2.839 1.00 81.50 92 SER A CA 1
ATOM 658 C C . SER A 1 92 ? 12.617 11.595 -3.626 1.00 81.50 92 SER A C 1
ATOM 660 O O . SER A 1 92 ? 11.497 11.705 -4.124 1.00 81.50 92 SER A O 1
ATOM 662 N N . PRO A 1 93 ? 13.527 12.573 -3.765 1.00 85.12 93 PRO A N 1
ATOM 663 C CA . PRO A 1 93 ? 13.314 13.701 -4.671 1.00 85.12 93 PRO A CA 1
ATOM 664 C C . PRO A 1 93 ? 13.517 13.314 -6.145 1.00 85.12 93 PRO A C 1
ATOM 666 O O . PRO A 1 93 ? 13.029 14.009 -7.034 1.00 85.12 93 PRO A O 1
ATOM 669 N N . GLU A 1 94 ? 14.234 12.221 -6.420 1.00 90.12 94 GLU A N 1
ATOM 670 C CA . GLU A 1 94 ? 14.520 11.760 -7.778 1.00 90.12 94 GLU A CA 1
ATOM 671 C C . GLU A 1 94 ? 13.308 11.002 -8.341 1.00 90.12 94 GLU A C 1
ATOM 673 O O . GLU A 1 94 ? 12.781 10.078 -7.719 1.00 90.12 94 GLU A O 1
ATOM 678 N N . ARG A 1 95 ? 12.829 11.431 -9.514 1.00 92.06 95 ARG A N 1
ATOM 679 C CA . ARG A 1 95 ? 11.633 10.876 -10.183 1.00 92.06 95 ARG A CA 1
ATOM 680 C C . ARG A 1 95 ? 11.948 10.166 -11.482 1.00 92.06 95 ARG A C 1
ATOM 682 O O . ARG A 1 95 ? 11.160 9.343 -11.942 1.00 92.06 95 ARG A O 1
ATOM 689 N N . GLU A 1 96 ? 13.078 10.519 -12.068 1.00 94.81 96 GLU A N 1
ATOM 690 C CA . GLU A 1 96 ? 13.478 10.120 -13.397 1.00 94.81 96 GLU A CA 1
ATOM 691 C C . GLU A 1 96 ? 15.002 10.053 -13.465 1.00 94.81 96 GLU A C 1
ATOM 693 O O . GLU A 1 96 ? 15.689 10.875 -12.858 1.00 94.81 96 GLU A O 1
ATOM 698 N N . ARG A 1 97 ? 15.521 9.077 -14.208 1.00 95.81 97 ARG A N 1
ATOM 699 C CA . ARG A 1 97 ? 16.945 8.870 -14.453 1.00 95.81 97 ARG A CA 1
ATOM 700 C C . ARG A 1 97 ? 17.190 8.644 -15.926 1.00 95.81 97 ARG A C 1
ATOM 702 O O . ARG A 1 97 ? 16.448 7.930 -16.593 1.00 95.81 97 ARG A O 1
ATOM 709 N N . ARG A 1 98 ? 18.273 9.230 -16.418 1.00 96.25 98 ARG A N 1
ATOM 710 C CA . ARG A 1 98 ? 18.721 9.060 -17.797 1.00 96.25 98 ARG A CA 1
ATOM 711 C C . ARG A 1 98 ? 19.774 7.973 -17.862 1.00 96.25 98 ARG A C 1
ATOM 713 O O . ARG A 1 98 ? 20.732 7.994 -17.092 1.00 96.25 98 ARG A O 1
ATOM 720 N N . VAL A 1 99 ? 19.607 7.049 -18.796 1.00 95.69 99 VAL A N 1
ATOM 721 C CA . VAL A 1 99 ? 20.567 5.976 -19.060 1.00 95.69 99 VAL A CA 1
ATOM 722 C C . VAL A 1 99 ? 20.911 5.942 -20.543 1.00 95.69 99 VAL A C 1
ATOM 724 O O . VAL A 1 99 ? 20.081 6.313 -21.377 1.00 95.69 99 VAL A O 1
ATOM 727 N N . PRO A 1 100 ? 22.118 5.498 -20.928 1.00 94.62 100 PRO A N 1
ATOM 728 C CA . PRO A 1 100 ? 22.403 5.321 -22.340 1.00 94.62 100 PRO A CA 1
ATOM 729 C C . PRO A 1 100 ? 21.494 4.223 -22.920 1.00 94.62 100 PRO A C 1
ATOM 731 O O . PRO A 1 100 ? 21.093 3.296 -22.217 1.00 94.62 100 PRO A O 1
ATOM 734 N N . GLY A 1 101 ? 21.202 4.306 -24.210 1.00 91.25 101 GLY A N 1
ATOM 735 C CA . GLY A 1 101 ? 20.351 3.385 -24.958 1.00 91.25 101 GLY A CA 1
ATOM 736 C C . GLY A 1 101 ? 20.918 3.061 -26.342 1.00 91.25 101 GLY A C 1
ATOM 737 O O . GLY A 1 101 ? 22.074 3.394 -26.638 1.00 91.25 101 GLY A O 1
ATOM 738 N N . PRO A 1 102 ? 20.108 2.447 -27.220 1.00 88.00 102 PRO A N 1
ATOM 739 C CA . PRO A 1 102 ? 20.575 1.973 -28.514 1.00 88.00 102 PRO A CA 1
ATOM 740 C C . PRO A 1 102 ? 21.131 3.093 -29.385 1.00 88.00 102 PRO A C 1
ATOM 742 O O . PRO A 1 102 ? 20.544 4.172 -29.499 1.00 88.00 102 PRO A O 1
ATOM 745 N N . ARG A 1 103 ? 22.240 2.810 -30.078 1.00 86.94 103 ARG A N 1
ATOM 746 C CA . ARG A 1 103 ? 22.881 3.736 -31.033 1.00 86.94 103 ARG A CA 1
ATOM 747 C C . ARG A 1 103 ? 23.265 5.086 -30.401 1.00 86.94 103 ARG A C 1
ATOM 749 O O . ARG A 1 103 ? 23.087 6.124 -31.036 1.00 86.94 103 ARG A O 1
ATOM 756 N N . ASN A 1 104 ? 23.771 5.071 -29.164 1.00 81.31 104 ASN A N 1
ATOM 757 C CA . ASN A 1 104 ? 24.137 6.272 -28.396 1.00 81.31 104 ASN A CA 1
ATOM 758 C C . ASN A 1 104 ? 22.974 7.256 -28.165 1.00 81.31 104 ASN A C 1
ATOM 760 O O . ASN A 1 104 ? 23.194 8.452 -27.976 1.00 81.31 104 ASN A O 1
ATOM 764 N N . ARG A 1 105 ? 21.726 6.776 -28.179 1.00 88.50 105 ARG A N 1
ATOM 765 C CA . ARG A 1 105 ? 20.582 7.569 -27.709 1.00 88.50 105 ARG A CA 1
ATOM 766 C C . ARG A 1 105 ? 20.499 7.521 -26.188 1.00 88.50 105 ARG A C 1
ATOM 768 O O . ARG A 1 105 ? 21.080 6.642 -25.567 1.00 88.50 105 ARG A O 1
ATOM 775 N N . GLU A 1 106 ? 19.773 8.459 -25.599 1.00 94.19 106 GLU A N 1
ATOM 776 C CA . GLU A 1 106 ? 19.497 8.494 -24.163 1.00 94.19 106 GLU A CA 1
ATOM 777 C C . GLU A 1 106 ? 18.059 8.029 -23.920 1.00 94.19 106 GLU A C 1
ATOM 779 O O . GLU A 1 106 ? 17.139 8.454 -24.626 1.00 94.19 106 GLU A O 1
ATOM 784 N N . LEU A 1 107 ? 17.887 7.134 -22.952 1.00 96.56 107 LEU A N 1
ATOM 785 C CA . LEU A 1 107 ? 16.594 6.684 -22.455 1.00 96.56 107 LEU A CA 1
ATOM 786 C C . LEU A 1 107 ? 16.304 7.391 -21.136 1.00 96.56 107 LEU A C 1
ATOM 788 O O . LEU A 1 107 ? 17.198 7.553 -20.306 1.00 96.56 107 LEU A O 1
ATOM 792 N N . SER A 1 108 ? 15.051 7.772 -20.945 1.00 97.00 108 SER A N 1
ATOM 793 C CA . SER A 1 108 ? 14.523 8.295 -19.695 1.00 97.00 108 SER A CA 1
ATOM 794 C C . SER A 1 108 ? 13.751 7.193 -18.985 1.00 97.00 108 SER A C 1
ATOM 796 O O . SER A 1 108 ? 12.846 6.604 -19.572 1.00 97.00 108 SER A O 1
ATOM 798 N N . VAL A 1 109 ? 14.113 6.902 -17.742 1.00 97.50 109 VAL A N 1
ATOM 799 C CA . VAL A 1 109 ? 13.454 5.916 -16.882 1.00 97.50 109 VAL A CA 1
ATOM 800 C C . VAL A 1 109 ? 12.796 6.667 -15.742 1.00 97.50 109 VAL A C 1
ATOM 802 O O . VAL A 1 109 ? 13.488 7.345 -14.990 1.00 97.50 109 VAL A O 1
ATOM 805 N N . ARG A 1 110 ? 11.478 6.550 -15.584 1.00 96.50 110 ARG A N 1
ATOM 806 C CA . ARG A 1 110 ? 10.755 7.143 -14.447 1.00 96.50 110 ARG A CA 1
ATOM 807 C C . ARG A 1 110 ? 10.446 6.119 -13.360 1.00 96.50 110 ARG A C 1
ATOM 809 O O . ARG A 1 110 ? 10.312 4.928 -13.637 1.00 96.50 110 ARG A O 1
ATOM 816 N N . ALA A 1 111 ? 10.259 6.604 -12.135 1.00 96.44 111 ALA A N 1
ATOM 817 C CA . ALA A 1 111 ? 9.819 5.781 -11.016 1.00 96.44 111 ALA A CA 1
ATOM 818 C C . ALA A 1 111 ? 8.461 5.120 -11.317 1.00 96.44 111 ALA A C 1
ATOM 820 O O . ALA A 1 111 ? 7.586 5.709 -11.969 1.00 96.44 111 ALA A O 1
ATOM 821 N N . LEU A 1 112 ? 8.291 3.891 -10.828 1.00 96.44 112 LEU A N 1
ATOM 822 C CA . LEU A 1 112 ? 7.045 3.143 -10.959 1.00 96.44 112 LEU A CA 1
ATOM 823 C C . LEU A 1 112 ? 5.957 3.772 -10.087 1.00 96.44 112 LEU A C 1
ATOM 825 O O . LEU A 1 112 ? 6.235 4.281 -9.003 1.00 96.44 112 LEU A O 1
ATOM 829 N N . THR A 1 113 ? 4.714 3.673 -10.544 1.00 97.50 113 THR A N 1
ATOM 830 C CA . THR A 1 113 ? 3.507 4.079 -9.811 1.00 97.50 113 THR A CA 1
ATOM 831 C C . THR A 1 113 ? 2.582 2.879 -9.607 1.00 97.50 113 THR A C 1
ATOM 833 O O . THR A 1 113 ? 2.722 1.849 -10.276 1.00 97.50 113 THR A O 1
ATOM 836 N N . ALA A 1 114 ? 1.582 3.003 -8.733 1.00 97.62 114 ALA A N 1
ATOM 837 C CA . ALA A 1 114 ? 0.570 1.956 -8.576 1.00 97.62 114 ALA A CA 1
ATOM 838 C C . ALA A 1 114 ? -0.217 1.722 -9.879 1.00 97.62 114 ALA A C 1
ATOM 840 O O . ALA A 1 114 ? -0.550 0.581 -10.199 1.00 97.62 114 ALA A O 1
ATOM 841 N N . ARG A 1 115 ? -0.450 2.771 -10.686 1.00 98.00 115 ARG A N 1
ATOM 842 C CA . ARG A 1 115 ? -1.065 2.640 -12.021 1.00 98.00 115 ARG A CA 1
ATOM 843 C C . ARG A 1 115 ? -0.276 1.708 -12.940 1.00 98.00 115 ARG A C 1
ATOM 845 O O . ARG A 1 115 ? -0.884 0.968 -13.711 1.00 98.00 115 ARG A O 1
ATOM 852 N N . ASP A 1 116 ? 1.052 1.729 -12.855 1.00 97.50 116 ASP A N 1
ATOM 853 C CA . ASP A 1 116 ? 1.910 0.861 -13.666 1.00 97.50 116 ASP A CA 1
ATOM 854 C C . ASP A 1 116 ? 1.795 -0.599 -13.230 1.00 97.50 116 ASP A C 1
ATOM 856 O O . ASP A 1 116 ? 1.585 -1.465 -14.075 1.00 97.50 116 ASP A O 1
ATOM 860 N N . LEU A 1 117 ? 1.819 -0.868 -11.919 1.00 97.00 117 LEU A N 1
ATOM 861 C CA . LEU A 1 117 ? 1.609 -2.217 -11.381 1.00 97.00 117 LEU A CA 1
ATOM 862 C C . LEU A 1 117 ? 0.216 -2.768 -11.719 1.00 97.00 117 LEU A C 1
ATOM 864 O O . LEU A 1 117 ? 0.075 -3.937 -12.078 1.00 97.00 117 LEU A O 1
ATOM 868 N N . LEU A 1 118 ? -0.818 -1.926 -11.641 1.00 97.75 118 LEU A N 1
ATOM 869 C CA . LEU A 1 118 ? -2.186 -2.292 -12.012 1.00 97.75 118 LEU A CA 1
ATOM 870 C C . LEU A 1 118 ? -2.322 -2.622 -13.503 1.00 97.75 118 LEU A C 1
ATOM 872 O O . LEU A 1 118 ? -3.066 -3.535 -13.857 1.00 97.75 118 LEU A O 1
ATOM 876 N N . ALA A 1 119 ? -1.640 -1.878 -14.378 1.00 97.50 119 ALA A N 1
ATOM 877 C CA . ALA A 1 119 ? -1.618 -2.163 -15.810 1.00 97.50 119 ALA A CA 1
ATOM 878 C C . ALA A 1 119 ? -0.852 -3.462 -16.103 1.00 97.50 119 ALA A C 1
ATOM 880 O O . ALA A 1 119 ? -1.376 -4.344 -16.783 1.00 97.50 119 ALA A O 1
ATOM 881 N N . ALA A 1 120 ? 0.337 -3.612 -15.516 1.00 97.19 120 ALA A N 1
ATOM 882 C CA . ALA A 1 120 ? 1.189 -4.785 -15.670 1.00 97.19 120 ALA A CA 1
ATOM 883 C C . ALA A 1 120 ? 0.513 -6.075 -15.174 1.00 97.19 120 ALA A C 1
ATOM 885 O O . ALA A 1 120 ? 0.631 -7.120 -15.806 1.00 97.19 120 ALA A O 1
ATOM 886 N N . GLY A 1 121 ? -0.275 -6.004 -14.096 1.00 95.88 121 GLY A N 1
ATOM 887 C CA . GLY A 1 121 ? -1.029 -7.145 -13.564 1.00 95.88 121 GLY A CA 1
ATOM 888 C C . GLY A 1 121 ? -2.182 -7.640 -14.448 1.00 95.88 121 GLY A C 1
ATOM 889 O O . GLY A 1 121 ? -2.813 -8.641 -14.114 1.00 95.88 121 GLY A O 1
ATOM 890 N N . ARG A 1 122 ? -2.491 -6.954 -15.558 1.00 96.38 122 ARG A N 1
ATOM 891 C CA . ARG A 1 122 ? -3.577 -7.315 -16.490 1.00 96.38 122 ARG A CA 1
ATOM 892 C C . ARG A 1 122 ? -3.085 -7.948 -17.789 1.00 96.38 122 ARG A C 1
ATOM 894 O O . ARG A 1 122 ? -3.909 -8.287 -18.637 1.00 96.38 122 ARG A O 1
ATOM 901 N N . VAL A 1 123 ? -1.775 -8.090 -17.965 1.00 97.00 123 VAL A N 1
ATOM 902 C CA . VAL A 1 123 ? -1.174 -8.596 -19.202 1.00 97.00 123 VAL A CA 1
ATOM 903 C C . VAL A 1 123 ? -0.303 -9.832 -18.943 1.00 97.00 123 VAL A C 1
ATOM 905 O O . VAL A 1 123 ? 0.166 -10.024 -17.823 1.00 97.00 123 VAL A O 1
ATOM 908 N N . PRO A 1 124 ? -0.057 -10.682 -19.961 1.00 96.25 124 PRO A N 1
ATOM 909 C CA . PRO A 1 124 ? 0.775 -11.879 -19.802 1.00 96.25 124 PRO A CA 1
ATOM 910 C C . PRO A 1 124 ? 2.262 -11.596 -19.554 1.00 96.25 124 PRO A C 1
ATOM 912 O O . PRO A 1 124 ? 2.947 -12.443 -18.991 1.00 96.25 124 PRO A O 1
ATOM 915 N N . ASP A 1 125 ? 2.754 -10.429 -19.983 1.00 95.19 125 ASP A N 1
ATOM 916 C CA . ASP A 1 125 ? 4.140 -9.982 -19.804 1.00 95.19 125 ASP A CA 1
ATOM 917 C C . ASP A 1 125 ? 4.186 -8.688 -18.964 1.00 95.19 125 ASP A C 1
ATOM 919 O O . ASP A 1 125 ? 4.245 -7.585 -19.520 1.00 95.19 125 ASP A O 1
ATOM 923 N N . PRO A 1 126 ? 4.118 -8.795 -17.620 1.00 95.31 126 PRO 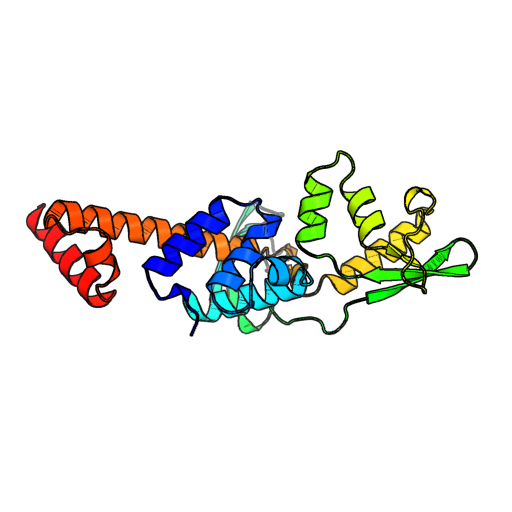A N 1
ATOM 924 C CA . PRO A 1 126 ? 4.158 -7.635 -16.735 1.00 95.31 126 PRO A CA 1
ATOM 925 C C . PRO A 1 126 ? 5.457 -6.833 -16.856 1.00 95.31 126 PRO A C 1
ATOM 927 O O . PRO A 1 126 ? 5.422 -5.607 -16.801 1.00 95.31 126 PRO A O 1
ATOM 930 N N . ALA A 1 127 ? 6.600 -7.503 -17.031 1.00 92.50 127 ALA A N 1
ATOM 931 C CA . ALA A 1 127 ? 7.902 -6.844 -17.118 1.00 92.50 127 A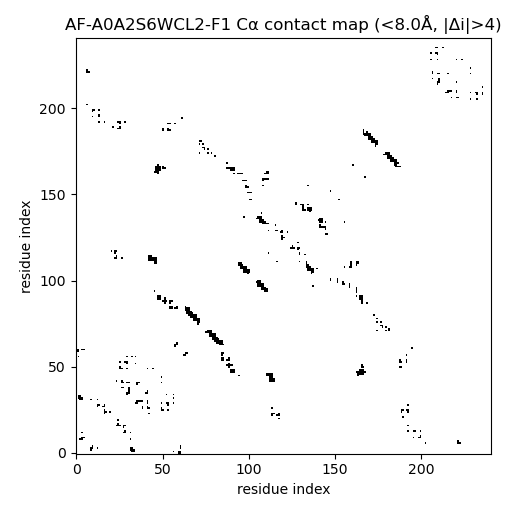LA A CA 1
ATOM 932 C C . ALA A 1 127 ? 8.010 -5.994 -18.391 1.00 92.50 127 ALA A C 1
ATOM 934 O O . ALA A 1 127 ? 8.396 -4.826 -18.322 1.00 92.50 127 ALA A O 1
ATOM 935 N N . GLY A 1 128 ? 7.595 -6.542 -19.537 1.00 93.62 128 GLY A N 1
ATOM 936 C CA . GLY A 1 128 ? 7.537 -5.801 -20.795 1.00 93.62 128 GLY A CA 1
ATOM 937 C C . GLY A 1 128 ? 6.593 -4.597 -20.740 1.00 93.62 128 GLY A C 1
ATOM 938 O O . GLY A 1 128 ? 6.931 -3.533 -21.261 1.00 93.62 128 GLY A O 1
ATOM 939 N N . GLU A 1 129 ? 5.444 -4.725 -20.067 1.00 96.12 129 GLU A N 1
ATOM 940 C CA . GLU A 1 129 ? 4.513 -3.606 -19.856 1.00 96.12 129 GLU A CA 1
ATOM 941 C C . GLU A 1 129 ? 5.115 -2.522 -18.957 1.00 96.12 129 GLU A C 1
ATOM 943 O O . GLU A 1 129 ? 5.051 -1.345 -19.303 1.00 96.12 129 GLU A O 1
ATOM 948 N N . LEU A 1 130 ? 5.758 -2.885 -17.842 1.00 95.94 130 LEU A N 1
ATOM 949 C CA . LEU A 1 130 ? 6.439 -1.910 -16.983 1.00 95.94 130 LEU A CA 1
ATOM 950 C C . LEU A 1 130 ? 7.531 -1.160 -17.750 1.00 95.94 130 LEU A C 1
ATOM 952 O O . LEU A 1 130 ? 7.571 0.069 -17.702 1.00 95.94 130 LEU A O 1
ATOM 956 N N . LEU A 1 131 ? 8.358 -1.871 -18.523 1.00 94.69 131 LEU A N 1
ATOM 957 C CA . LEU A 1 131 ? 9.366 -1.248 -19.381 1.00 94.69 131 LEU A CA 1
ATOM 958 C C . LEU A 1 131 ? 8.720 -0.266 -20.367 1.00 94.69 131 LEU A C 1
ATOM 960 O O . LEU A 1 131 ? 9.126 0.891 -20.435 1.00 94.69 131 LEU A O 1
ATOM 964 N N . ALA A 1 132 ? 7.689 -0.690 -21.100 1.00 94.62 132 ALA A N 1
ATOM 965 C CA . ALA A 1 132 ? 7.023 0.153 -22.094 1.00 94.62 132 ALA A CA 1
ATOM 966 C C . ALA A 1 132 ? 6.380 1.417 -21.491 1.00 94.62 132 ALA A C 1
ATOM 968 O O . ALA A 1 132 ? 6.301 2.450 -22.157 1.00 94.62 132 ALA A O 1
ATOM 969 N N . ARG A 1 133 ? 5.919 1.350 -20.237 1.00 95.19 133 ARG A N 1
ATOM 970 C CA . ARG A 1 133 ? 5.279 2.473 -19.533 1.00 95.19 133 ARG A CA 1
ATOM 971 C C . ARG A 1 133 ? 6.258 3.418 -18.846 1.00 95.19 133 ARG A C 1
ATOM 973 O O . ARG A 1 133 ? 5.924 4.593 -18.654 1.00 95.19 133 ARG A O 1
ATOM 980 N N . CYS A 1 134 ? 7.396 2.902 -18.394 1.00 96.25 134 CYS A N 1
ATOM 981 C CA . CYS A 1 134 ? 8.349 3.635 -17.563 1.00 96.25 134 CYS A CA 1
ATOM 982 C C . CYS A 1 134 ? 9.579 4.118 -18.336 1.00 96.25 134 CYS A C 1
ATOM 984 O O . CYS A 1 134 ? 10.317 4.938 -17.794 1.00 96.25 134 CYS A O 1
ATOM 986 N N . VAL A 1 135 ? 9.788 3.652 -19.573 1.00 96.94 135 VAL A N 1
ATOM 987 C CA . VAL A 1 135 ? 10.932 4.028 -20.413 1.00 96.94 135 VAL A CA 1
ATOM 988 C C . VAL A 1 135 ? 10.484 4.851 -21.620 1.00 96.94 135 VAL A C 1
ATOM 990 O O . VAL A 1 135 ? 9.671 4.410 -22.432 1.00 96.94 135 VAL A O 1
ATOM 993 N N . THR A 1 136 ? 11.068 6.034 -21.776 1.00 96.38 136 THR A N 1
ATOM 994 C CA . THR A 1 136 ? 10.883 6.914 -22.939 1.00 96.38 136 THR A CA 1
ATOM 995 C C . THR A 1 136 ? 12.227 7.335 -23.525 1.00 96.38 136 THR A C 1
ATOM 997 O O . THR A 1 136 ? 13.284 7.041 -22.972 1.00 96.38 136 THR A O 1
ATOM 1000 N N . ASP A 1 137 ? 12.219 8.042 -24.651 1.00 93.69 137 ASP A N 1
ATOM 1001 C CA . ASP A 1 137 ? 13.394 8.790 -25.096 1.00 93.69 137 ASP A CA 1
ATOM 1002 C C . ASP A 1 137 ? 13.560 10.089 -24.283 1.00 93.69 137 ASP A C 1
ATOM 1004 O O . ASP A 1 137 ? 12.723 10.439 -23.443 1.00 93.69 137 ASP A O 1
ATOM 1008 N N . SER A 1 138 ? 14.638 10.830 -24.545 1.00 87.56 138 SER A N 1
ATOM 1009 C CA . SER A 1 138 ? 14.919 12.118 -23.894 1.00 87.56 138 SER A CA 1
ATOM 1010 C C . SER A 1 138 ? 13.913 13.235 -24.213 1.00 87.56 138 SER A C 1
ATOM 1012 O O . SER A 1 138 ? 13.944 14.283 -23.567 1.00 87.56 138 SER A O 1
ATOM 1014 N N . ALA A 1 139 ? 13.023 13.033 -25.189 1.00 88.88 139 ALA A N 1
ATOM 1015 C CA . ALA A 1 139 ? 11.917 13.930 -25.515 1.00 88.88 139 ALA A CA 1
ATOM 1016 C C . ALA A 1 139 ? 10.577 13.457 -24.914 1.00 88.88 139 ALA A C 1
ATOM 1018 O O . ALA A 1 139 ? 9.534 14.034 -25.230 1.00 88.88 139 ALA A O 1
ATOM 1019 N N . GLY A 1 140 ? 10.590 12.415 -24.073 1.00 90.31 140 GLY A N 1
ATOM 1020 C CA . GLY A 1 140 ? 9.400 11.853 -23.433 1.00 90.31 140 GLY A CA 1
ATOM 1021 C C . GLY A 1 140 ? 8.537 10.995 -24.360 1.00 90.31 140 GLY A C 1
ATOM 1022 O O . GLY A 1 140 ? 7.378 10.729 -24.044 1.00 90.31 140 GLY A O 1
ATOM 1023 N N . LYS A 1 141 ? 9.050 10.572 -25.522 1.00 91.25 141 LYS A N 1
ATOM 1024 C CA . LYS A 1 141 ? 8.297 9.726 -26.455 1.00 91.25 141 LYS A CA 1
ATOM 1025 C C . LYS A 1 141 ? 8.474 8.244 -26.123 1.00 91.25 141 LYS A C 1
ATOM 1027 O O . LYS A 1 141 ? 9.580 7.839 -25.762 1.00 91.25 141 LYS A O 1
ATOM 1032 N N . PRO A 1 142 ? 7.427 7.417 -26.304 1.00 91.31 142 PRO A N 1
ATOM 1033 C CA . PRO A 1 142 ? 7.546 5.972 -26.152 1.00 91.31 142 PRO A CA 1
ATOM 1034 C C . PRO A 1 142 ? 8.645 5.400 -27.050 1.00 91.31 142 PRO A C 1
ATOM 1036 O O . PRO A 1 142 ? 8.756 5.771 -28.223 1.00 91.31 142 PRO A O 1
ATOM 1039 N N . VAL A 1 143 ? 9.431 4.477 -26.502 1.00 92.12 143 VAL A N 1
ATOM 1040 C CA . VAL A 1 143 ? 10.450 3.724 -27.241 1.00 92.12 143 VAL A CA 1
ATOM 1041 C C . VAL A 1 143 ? 10.002 2.279 -27.432 1.00 92.12 143 VAL A C 1
ATOM 1043 O O . VAL A 1 143 ? 9.225 1.750 -26.640 1.00 92.12 143 VAL A O 1
ATOM 1046 N N . ASP A 1 144 ? 10.496 1.626 -28.483 1.00 91.19 144 ASP A N 1
ATOM 1047 C CA . ASP A 1 144 ? 10.295 0.186 -28.656 1.00 91.19 144 ASP A CA 1
ATOM 1048 C C . ASP A 1 144 ? 11.187 -0.582 -27.674 1.00 91.19 144 ASP A C 1
ATOM 1050 O O . ASP A 1 144 ? 12.344 -0.895 -27.963 1.00 91.19 144 ASP A O 1
ATOM 1054 N N . THR A 1 145 ? 10.649 -0.860 -26.488 1.00 89.12 145 THR A N 1
ATOM 1055 C CA . THR A 1 145 ? 11.369 -1.555 -25.415 1.00 89.12 145 THR A CA 1
ATOM 1056 C C . THR A 1 145 ? 11.658 -3.018 -25.736 1.00 89.12 145 THR A C 1
ATOM 1058 O O . THR A 1 145 ? 12.591 -3.583 -25.173 1.00 89.12 145 THR A O 1
ATOM 1061 N N . ARG A 1 146 ? 10.936 -3.627 -26.689 1.00 88.56 146 ARG A N 1
ATOM 1062 C CA . ARG A 1 146 ? 11.208 -5.000 -27.153 1.00 88.56 146 ARG A CA 1
ATOM 1063 C C . ARG A 1 146 ? 12.474 -5.091 -28.002 1.00 88.56 146 ARG A C 1
ATOM 1065 O O . ARG A 1 146 ? 13.026 -6.175 -28.156 1.00 88.56 146 ARG A O 1
ATOM 1072 N N . GLY A 1 147 ? 12.914 -3.964 -28.561 1.00 88.88 147 GLY A N 1
ATOM 1073 C CA . GLY A 1 147 ? 14.153 -3.852 -29.321 1.00 88.88 147 GLY A CA 1
ATOM 1074 C C . GLY A 1 147 ? 15.399 -3.611 -28.464 1.00 88.88 147 GLY A C 1
ATOM 1075 O O . GLY A 1 147 ? 16.486 -3.519 -29.033 1.00 88.88 147 GLY A O 1
ATOM 1076 N N . LEU A 1 148 ? 15.260 -3.479 -27.138 1.00 91.06 148 LEU A N 1
ATOM 1077 C CA . LEU A 1 148 ? 16.395 -3.289 -26.233 1.00 91.06 148 LEU A CA 1
ATOM 1078 C C . LEU A 1 148 ? 17.183 -4.593 -26.072 1.00 91.06 148 LEU A C 1
ATOM 1080 O O . LEU A 1 148 ? 16.621 -5.662 -25.834 1.00 91.06 148 LEU A O 1
ATOM 1084 N N . GLY A 1 149 ? 18.503 -4.495 -26.188 1.00 92.25 149 GLY A N 1
ATOM 1085 C CA . GLY A 1 149 ? 19.424 -5.579 -25.885 1.00 92.25 149 GLY A CA 1
ATOM 1086 C C . GLY A 1 149 ? 19.599 -5.793 -24.374 1.00 92.25 149 GLY A C 1
ATOM 1087 O O . GLY A 1 149 ? 19.256 -4.921 -23.572 1.00 92.25 149 GLY A O 1
ATOM 1088 N N . PRO A 1 150 ? 20.199 -6.924 -23.954 1.00 91.81 150 PRO A N 1
ATOM 1089 C CA . PRO A 1 150 ? 20.335 -7.278 -22.537 1.00 91.81 150 PRO A CA 1
ATOM 1090 C C . PRO A 1 150 ? 21.055 -6.222 -21.686 1.00 91.81 150 PRO A C 1
ATOM 1092 O O . PRO A 1 150 ? 20.653 -5.953 -20.560 1.00 91.81 150 PRO A O 1
ATOM 1095 N N . GLU A 1 151 ? 22.094 -5.578 -22.225 1.00 93.62 151 GLU A N 1
ATOM 1096 C CA . GLU A 1 151 ? 22.842 -4.534 -21.508 1.00 93.62 151 GLU A CA 1
ATOM 1097 C C . GLU A 1 151 ? 22.041 -3.241 -21.312 1.00 93.62 151 GLU A C 1
ATOM 1099 O O . GLU A 1 151 ? 22.315 -2.464 -20.399 1.00 93.62 151 GLU A O 1
ATOM 1104 N N . GLU A 1 152 ? 21.093 -2.958 -22.203 1.00 93.88 152 GLU A N 1
ATOM 1105 C CA . GLU A 1 152 ? 20.227 -1.780 -22.112 1.00 93.88 152 GLU A CA 1
ATOM 1106 C C . GLU A 1 152 ? 19.119 -2.035 -21.098 1.00 93.88 152 GLU A C 1
ATOM 1108 O O . GLU A 1 152 ? 18.868 -1.181 -20.252 1.00 93.88 152 GLU A O 1
ATOM 1113 N N . VAL A 1 153 ? 18.537 -3.239 -21.122 1.00 93.69 153 VAL A N 1
ATOM 1114 C CA . VAL A 1 153 ? 17.582 -3.695 -20.106 1.00 93.69 153 VAL A CA 1
ATOM 1115 C C . VAL A 1 153 ? 18.215 -3.648 -18.716 1.00 93.69 153 VAL A C 1
ATOM 1117 O O . VAL A 1 153 ? 17.649 -3.018 -17.832 1.00 93.69 153 VAL A O 1
ATOM 1120 N N . ALA A 1 154 ? 19.427 -4.185 -18.538 1.00 94.38 154 ALA A N 1
ATOM 1121 C CA . ALA A 1 154 ? 20.118 -4.164 -17.246 1.00 94.38 154 ALA A CA 1
ATOM 1122 C C . ALA A 1 154 ? 20.335 -2.736 -16.703 1.00 94.38 154 ALA A C 1
ATOM 1124 O O . ALA A 1 154 ? 20.154 -2.484 -15.515 1.00 94.38 154 ALA A O 1
ATOM 1125 N N . ARG A 1 155 ? 20.671 -1.771 -17.573 1.00 95.94 155 ARG A N 1
ATOM 1126 C CA . ARG A 1 155 ? 20.812 -0.355 -17.183 1.00 95.94 155 ARG A CA 1
ATOM 1127 C C . ARG A 1 155 ? 19.482 0.284 -16.800 1.00 95.94 155 ARG A C 1
ATOM 1129 O O . ARG A 1 155 ? 19.439 1.094 -15.877 1.00 95.94 155 ARG A O 1
ATOM 1136 N N . VAL A 1 156 ? 18.408 -0.052 -17.512 1.00 95.75 156 VAL A N 1
ATOM 1137 C CA . VAL A 1 156 ? 17.057 0.409 -17.174 1.00 95.75 156 VAL A CA 1
ATOM 1138 C C . VAL A 1 156 ? 16.612 -0.163 -15.830 1.00 95.75 156 VAL A C 1
ATOM 1140 O O . VAL A 1 156 ? 16.095 0.586 -15.006 1.00 95.75 156 VAL A O 1
ATOM 1143 N N . GLU A 1 157 ? 16.839 -1.453 -15.587 1.00 94.69 157 GLU A N 1
ATOM 1144 C CA . GLU A 1 157 ? 16.525 -2.113 -14.317 1.00 94.69 157 GLU A CA 1
ATOM 1145 C C . GLU A 1 157 ? 17.307 -1.490 -13.156 1.00 94.69 157 GLU A C 1
ATOM 1147 O O . GLU A 1 157 ? 16.716 -1.140 -12.138 1.00 94.69 157 GLU A O 1
ATOM 1152 N N . GLU A 1 158 ? 18.609 -1.250 -13.329 1.00 95.81 158 GLU A N 1
ATOM 1153 C CA . GLU A 1 158 ? 19.429 -0.558 -12.331 1.00 95.81 158 GLU A CA 1
ATOM 1154 C C . GLU A 1 158 ? 18.919 0.869 -12.060 1.00 95.81 158 GLU A C 1
ATOM 1156 O O . GLU A 1 158 ? 18.891 1.329 -10.915 1.00 95.81 158 GLU A O 1
ATOM 1161 N N . ALA A 1 159 ? 18.484 1.588 -13.099 1.00 96.19 159 ALA A N 1
ATOM 1162 C CA . ALA A 1 159 ? 17.890 2.907 -12.932 1.00 96.19 159 ALA A CA 1
ATOM 1163 C C . ALA A 1 159 ? 16.545 2.865 -12.200 1.00 96.19 159 ALA A C 1
ATOM 1165 O O . ALA A 1 159 ? 16.313 3.714 -11.337 1.00 96.19 159 ALA A O 1
ATOM 1166 N N . ALA A 1 160 ? 15.694 1.887 -12.510 1.00 95.00 160 ALA A N 1
ATOM 1167 C CA . ALA A 1 160 ? 14.427 1.672 -11.825 1.00 95.00 160 ALA A CA 1
ATOM 1168 C C . ALA A 1 160 ? 14.646 1.333 -10.342 1.00 95.00 160 ALA A C 1
ATOM 1170 O O . ALA A 1 160 ? 13.985 1.922 -9.492 1.00 95.00 160 ALA A O 1
ATOM 1171 N N . GLU A 1 161 ? 15.625 0.481 -10.024 1.00 92.94 161 GLU A N 1
ATOM 1172 C CA . GLU A 1 161 ? 15.977 0.119 -8.645 1.00 92.94 161 GLU A CA 1
ATOM 1173 C C . GLU A 1 161 ? 16.407 1.344 -7.825 1.00 92.94 161 GLU A C 1
ATOM 1175 O O . GLU A 1 161 ? 15.942 1.551 -6.705 1.00 92.94 161 GLU A O 1
ATOM 1180 N N . GLN A 1 162 ? 17.232 2.224 -8.404 1.00 93.44 162 GLN A N 1
ATOM 1181 C CA . GLN A 1 162 ? 17.653 3.468 -7.746 1.00 93.44 162 GLN A CA 1
ATOM 1182 C C . GLN A 1 162 ? 16.489 4.456 -7.542 1.00 93.44 162 GLN A C 1
ATOM 1184 O O . GLN A 1 162 ? 16.518 5.265 -6.615 1.00 93.44 162 GLN A O 1
ATOM 1189 N N . LEU A 1 163 ? 15.439 4.364 -8.364 1.00 95.44 163 LEU A N 1
ATOM 1190 C CA . LEU A 1 163 ? 14.216 5.162 -8.251 1.00 95.44 163 LEU A CA 1
ATOM 1191 C C . LEU A 1 163 ? 13.170 4.568 -7.294 1.00 95.44 163 LEU A C 1
ATOM 1193 O O . LEU A 1 163 ? 12.231 5.276 -6.921 1.00 95.44 163 LEU A O 1
ATOM 1197 N N . SER A 1 164 ? 13.309 3.306 -6.873 1.00 92.19 164 SER A N 1
ATOM 1198 C CA . SER A 1 164 ? 12.329 2.616 -6.018 1.00 92.19 164 SER A CA 1
ATOM 1199 C C . SER A 1 164 ? 12.147 3.281 -4.648 1.00 92.19 164 SER A C 1
ATOM 1201 O O . SER A 1 164 ? 11.057 3.235 -4.069 1.00 92.19 164 SER A O 1
ATOM 1203 N N . GLY A 1 165 ? 13.193 3.932 -4.125 1.00 91.75 165 GLY A N 1
ATOM 1204 C CA . GLY A 1 165 ? 13.154 4.634 -2.841 1.00 91.75 165 GLY A CA 1
ATOM 1205 C C . GLY A 1 165 ? 12.615 3.747 -1.713 1.00 91.75 165 GLY A C 1
ATOM 1206 O O . GLY A 1 165 ? 13.004 2.589 -1.576 1.00 91.75 165 GLY A O 1
ATOM 1207 N N . ALA A 1 166 ? 11.676 4.272 -0.923 1.00 91.31 166 ALA A N 1
ATOM 1208 C CA . ALA A 1 166 ? 11.088 3.544 0.199 1.00 91.31 166 ALA A CA 1
ATOM 1209 C C . ALA A 1 166 ? 10.283 2.285 -0.197 1.00 91.31 166 ALA A C 1
ATOM 1211 O O . ALA A 1 166 ? 10.025 1.450 0.664 1.00 91.31 166 ALA A O 1
ATOM 1212 N N . ALA A 1 167 ? 9.916 2.093 -1.470 1.00 91.56 167 ALA A N 1
ATOM 1213 C CA . ALA A 1 167 ? 9.250 0.863 -1.909 1.00 91.56 167 ALA A CA 1
ATOM 1214 C C . ALA A 1 167 ? 10.206 -0.342 -1.985 1.00 91.56 167 ALA A C 1
ATOM 1216 O O . ALA A 1 167 ? 9.753 -1.481 -1.940 1.00 91.56 167 ALA A O 1
ATOM 1217 N N . ALA A 1 168 ? 11.519 -0.098 -2.051 1.00 91.00 168 ALA A N 1
ATOM 1218 C CA . ALA A 1 168 ? 12.559 -1.126 -1.975 1.00 91.00 168 ALA A CA 1
ATOM 1219 C C . ALA A 1 168 ? 13.194 -1.207 -0.573 1.00 91.00 168 ALA A C 1
ATOM 1221 O O . ALA A 1 168 ? 14.336 -1.642 -0.418 1.00 91.00 168 ALA A O 1
ATOM 1222 N N . ALA A 1 169 ? 12.479 -0.768 0.472 1.00 88.00 169 ALA A N 1
ATOM 1223 C CA . ALA A 1 169 ? 12.982 -0.831 1.837 1.00 88.00 169 ALA A CA 1
ATOM 1224 C C . ALA A 1 169 ? 13.300 -2.280 2.237 1.00 88.00 169 ALA A C 1
ATOM 1226 O O . ALA A 1 169 ? 12.460 -3.178 2.148 1.00 88.00 169 ALA A O 1
ATOM 1227 N N . VAL A 1 170 ? 14.523 -2.492 2.723 1.00 87.44 170 VAL A N 1
ATOM 1228 C CA . VAL A 1 170 ? 14.988 -3.779 3.237 1.00 87.44 170 VAL A CA 1
ATOM 1229 C C . VAL A 1 170 ? 15.511 -3.632 4.653 1.00 87.44 170 VAL A C 1
ATOM 1231 O O . VAL A 1 170 ? 16.152 -2.646 5.017 1.00 87.44 170 VAL A O 1
ATOM 1234 N N . VAL A 1 171 ? 15.272 -4.658 5.453 1.00 81.62 171 VAL A N 1
ATOM 1235 C CA . VAL A 1 171 ? 15.744 -4.746 6.829 1.00 81.62 171 VAL A CA 1
ATOM 1236 C C . VAL A 1 171 ? 16.780 -5.840 6.917 1.00 81.62 171 VAL A C 1
ATOM 1238 O O . VAL A 1 171 ? 16.562 -6.958 6.452 1.00 81.62 171 VAL A O 1
ATOM 1241 N N . ARG A 1 172 ? 17.903 -5.515 7.553 1.00 83.12 172 ARG A N 1
ATOM 1242 C CA . ARG A 1 172 ? 18.923 -6.487 7.926 1.00 83.12 172 ARG A CA 1
ATOM 1243 C C . ARG A 1 172 ? 18.768 -6.806 9.405 1.00 83.12 172 ARG A C 1
ATOM 1245 O O . ARG A 1 172 ? 18.942 -5.923 10.240 1.00 83.12 172 ARG A O 1
ATOM 1252 N N . THR A 1 173 ? 18.471 -8.060 9.713 1.00 80.56 173 THR A N 1
ATOM 1253 C CA . THR A 1 173 ? 18.458 -8.577 11.086 1.00 80.56 173 THR A CA 1
ATOM 1254 C C . THR A 1 173 ? 19.439 -9.732 11.194 1.00 80.56 173 THR A C 1
ATOM 1256 O O . THR A 1 173 ? 19.599 -10.474 10.229 1.00 80.56 173 THR A O 1
ATOM 1259 N N . SER A 1 174 ? 20.102 -9.883 12.338 1.00 86.69 174 SER A N 1
ATOM 1260 C CA . SER A 1 174 ? 20.970 -11.031 12.602 1.00 86.69 174 SER A CA 1
ATOM 1261 C C . SER A 1 174 ? 20.169 -12.114 13.311 1.00 86.69 174 SER A C 1
ATOM 1263 O O . SER A 1 174 ? 19.604 -11.875 14.376 1.00 86.69 174 SER A O 1
ATOM 1265 N N . CYS A 1 175 ? 20.136 -13.312 12.738 1.00 88.56 175 CYS A N 1
ATOM 1266 C CA . CYS A 1 175 ? 19.538 -14.475 13.371 1.00 88.56 175 CYS A CA 1
ATOM 1267 C C . CYS A 1 175 ? 20.418 -14.924 14.551 1.00 88.56 175 CYS A C 1
ATOM 1269 O O . CYS A 1 175 ? 21.592 -15.234 14.327 1.00 88.56 175 CYS A O 1
ATOM 1271 N N . PRO A 1 176 ? 19.885 -14.995 15.782 1.00 87.50 176 PRO A N 1
ATOM 1272 C CA . PRO A 1 176 ? 20.653 -15.447 16.938 1.00 87.50 176 PRO A CA 1
ATOM 1273 C C . PRO A 1 176 ? 21.015 -16.938 16.857 1.00 87.50 176 PRO A C 1
A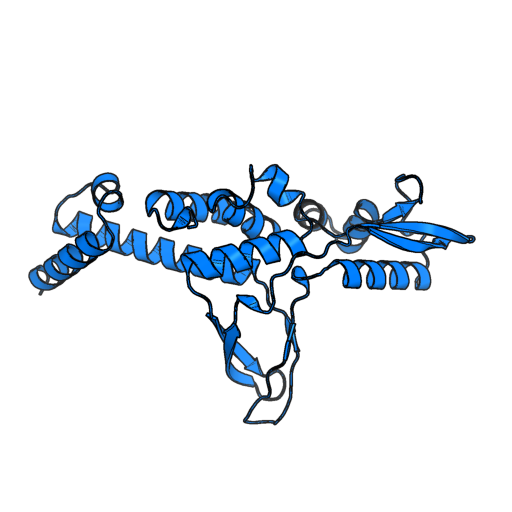TOM 1275 O O . PRO A 1 176 ? 22.037 -17.334 17.408 1.00 87.50 176 PRO A O 1
ATOM 1278 N N . ASP A 1 177 ? 20.230 -17.739 16.130 1.00 90.50 177 ASP A N 1
ATOM 1279 C CA . ASP A 1 177 ? 20.392 -19.196 16.089 1.00 90.50 177 ASP A CA 1
ATOM 1280 C C . ASP A 1 177 ? 21.473 -19.646 15.097 1.00 90.50 177 ASP A C 1
ATOM 1282 O O . ASP A 1 177 ? 22.272 -20.528 15.404 1.00 90.50 177 ASP A O 1
ATOM 1286 N N . CYS A 1 178 ? 21.525 -19.043 13.903 1.00 92.31 178 CYS A N 1
ATOM 1287 C CA . CYS A 1 178 ? 22.482 -19.430 12.856 1.00 92.31 178 CYS A CA 1
ATOM 1288 C C . CYS A 1 178 ? 23.517 -18.350 12.509 1.00 92.31 178 CYS A C 1
ATOM 1290 O O . CYS A 1 178 ? 24.400 -18.591 11.687 1.00 92.31 178 CYS A O 1
ATOM 1292 N N . GLY A 1 179 ? 23.413 -17.148 13.084 1.00 88.38 179 GLY A N 1
ATOM 1293 C CA . GLY A 1 179 ? 24.309 -16.022 12.799 1.00 88.38 179 GLY A CA 1
ATOM 1294 C C . GLY A 1 179 ? 24.134 -15.386 11.415 1.00 88.38 179 GLY A C 1
ATOM 1295 O O . GLY A 1 179 ? 24.816 -14.410 11.104 1.00 88.38 179 GLY A O 1
ATOM 1296 N N . ALA A 1 180 ? 23.228 -15.898 10.574 1.00 86.25 180 ALA A N 1
ATOM 1297 C CA . ALA A 1 180 ? 22.937 -15.305 9.274 1.00 86.25 180 ALA A CA 1
ATOM 1298 C C . ALA A 1 180 ? 22.323 -13.906 9.435 1.00 86.25 180 ALA A C 1
ATOM 1300 O O . ALA A 1 180 ? 21.518 -13.682 10.338 1.00 86.25 180 ALA A O 1
ATOM 1301 N N . ALA A 1 181 ? 22.649 -12.986 8.526 1.00 83.31 181 ALA A N 1
ATOM 1302 C CA . ALA A 1 181 ? 22.105 -11.628 8.508 1.00 83.31 181 ALA A CA 1
ATOM 1303 C C . ALA A 1 181 ? 21.238 -11.381 7.257 1.00 83.31 181 ALA A C 1
ATOM 1305 O O . ALA A 1 181 ? 21.657 -10.627 6.371 1.00 83.31 181 ALA A O 1
ATOM 1306 N N . PRO A 1 182 ? 20.080 -12.058 7.111 1.00 76.31 182 PRO A N 1
ATOM 1307 C CA . PRO A 1 182 ? 19.261 -11.934 5.912 1.00 76.31 182 PRO A CA 1
ATOM 1308 C C . PRO A 1 182 ? 18.778 -10.496 5.692 1.00 76.31 182 PRO A C 1
ATOM 1310 O O . PRO A 1 182 ? 18.447 -9.775 6.636 1.00 76.31 182 PRO A O 1
ATOM 1313 N N . LEU A 1 183 ? 18.704 -10.110 4.416 1.00 82.19 183 LEU A N 1
ATOM 1314 C CA . LEU A 1 183 ? 17.948 -8.947 3.966 1.00 82.19 183 LEU A CA 1
ATOM 1315 C C . LEU A 1 183 ? 16.500 -9.368 3.741 1.00 82.19 183 LEU A C 1
ATOM 1317 O O . LEU A 1 183 ? 16.233 -10.363 3.065 1.00 82.19 183 LEU A O 1
ATOM 1321 N N . MET A 1 184 ? 15.574 -8.610 4.308 1.00 80.06 184 MET A N 1
ATOM 1322 C CA . MET A 1 184 ? 14.147 -8.880 4.200 1.00 80.06 184 MET A CA 1
ATOM 1323 C C . MET A 1 184 ? 13.456 -7.655 3.613 1.00 80.06 184 MET A C 1
ATOM 1325 O O . MET A 1 184 ? 13.579 -6.580 4.204 1.00 80.06 184 MET A O 1
ATOM 1329 N N . PRO A 1 185 ? 12.762 -7.787 2.471 1.00 85.62 185 PRO A N 1
ATOM 1330 C CA . PRO A 1 185 ? 11.971 -6.695 1.928 1.00 85.62 185 PRO A CA 1
ATOM 1331 C C . PRO A 1 185 ? 10.819 -6.369 2.876 1.00 85.62 185 PRO A C 1
ATOM 1333 O O . PRO A 1 185 ? 10.235 -7.264 3.491 1.00 85.62 185 PRO A O 1
ATOM 1336 N N . VAL A 1 186 ? 10.501 -5.085 2.986 1.00 86.00 186 VAL A N 1
ATOM 1337 C CA . VAL A 1 186 ? 9.410 -4.588 3.818 1.00 86.00 186 VAL A CA 1
ATOM 1338 C C . VAL A 1 186 ? 8.334 -4.002 2.918 1.00 86.00 186 VAL A C 1
ATOM 1340 O O . VAL A 1 186 ? 8.508 -2.931 2.342 1.00 86.00 186 VAL A O 1
ATOM 1343 N N . ASP A 1 187 ? 7.196 -4.687 2.833 1.00 89.44 187 ASP A N 1
ATOM 1344 C CA . ASP A 1 187 ? 6.007 -4.153 2.174 1.00 89.44 187 ASP A CA 1
ATOM 1345 C C . ASP A 1 187 ? 5.230 -3.261 3.150 1.00 89.44 187 ASP A C 1
ATOM 1347 O O . ASP A 1 187 ? 4.366 -3.721 3.897 1.00 89.44 187 ASP A O 1
ATOM 1351 N N . MET A 1 188 ? 5.552 -1.965 3.166 1.00 91.38 188 MET A N 1
ATOM 1352 C CA . MET A 1 188 ? 4.858 -0.999 4.027 1.00 91.38 188 M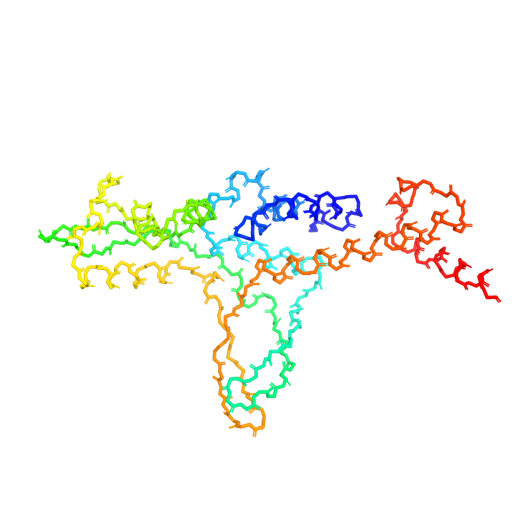ET A CA 1
ATOM 1353 C C . MET A 1 188 ? 3.365 -0.887 3.702 1.00 91.38 188 MET A C 1
ATOM 1355 O O . MET A 1 188 ? 2.555 -0.666 4.602 1.00 91.38 188 MET A O 1
ATOM 1359 N N . GLY A 1 189 ? 2.989 -1.049 2.430 1.00 93.19 189 GLY A N 1
ATOM 1360 C CA . GLY A 1 189 ? 1.590 -1.024 2.012 1.00 93.19 189 GLY A CA 1
ATOM 1361 C C . GLY A 1 189 ? 0.817 -2.206 2.593 1.00 93.19 189 GLY A C 1
ATOM 1362 O O . GLY A 1 189 ? -0.255 -2.017 3.168 1.00 93.19 189 GLY A O 1
ATOM 1363 N N . GLY A 1 190 ? 1.400 -3.403 2.506 1.00 92.75 190 GLY A N 1
ATOM 1364 C CA . GLY A 1 190 ? 0.884 -4.621 3.129 1.00 92.75 190 GLY A CA 1
ATOM 1365 C C . GLY A 1 190 ? 0.798 -4.520 4.652 1.00 92.75 190 GLY A C 1
ATOM 1366 O O . GLY A 1 190 ? -0.250 -4.800 5.226 1.00 92.75 190 GLY A O 1
ATOM 1367 N N . LEU A 1 191 ? 1.848 -4.022 5.312 1.00 91.62 191 LEU A N 1
ATOM 1368 C CA . LEU A 1 191 ? 1.862 -3.843 6.769 1.00 91.62 191 LEU A CA 1
ATOM 1369 C C . LEU A 1 191 ? 0.787 -2.864 7.257 1.00 91.62 191 LEU A C 1
ATOM 1371 O O . LEU A 1 191 ? 0.132 -3.116 8.271 1.00 91.62 191 LEU A O 1
ATOM 1375 N N . LEU A 1 192 ? 0.592 -1.747 6.548 1.00 93.69 192 LEU A N 1
ATOM 1376 C CA . LEU A 1 192 ? -0.482 -0.805 6.860 1.00 93.69 192 LEU A CA 1
ATOM 1377 C C . LEU A 1 192 ? -1.856 -1.456 6.659 1.00 93.69 192 LEU A C 1
ATOM 1379 O O . LEU A 1 192 ? -2.724 -1.333 7.524 1.00 93.69 192 LEU A O 1
ATOM 1383 N N . TRP A 1 193 ? -2.038 -2.176 5.550 1.00 96.38 193 TRP A N 1
ATOM 1384 C CA . TRP A 1 193 ? -3.267 -2.913 5.267 1.00 96.38 193 TRP A CA 1
ATOM 1385 C C . TRP A 1 193 ? -3.605 -3.915 6.375 1.00 96.38 193 TRP A C 1
ATOM 1387 O O . TRP A 1 193 ? -4.735 -3.913 6.862 1.00 96.38 193 TRP A O 1
ATOM 1397 N N . ASP A 1 194 ? -2.642 -4.717 6.828 1.00 94.12 194 ASP A N 1
ATOM 1398 C CA . ASP A 1 194 ? -2.870 -5.718 7.873 1.00 94.12 194 ASP A CA 1
ATOM 1399 C C . ASP A 1 194 ? -3.319 -5.073 9.193 1.00 94.12 194 ASP A C 1
ATOM 1401 O O . ASP A 1 194 ? -4.222 -5.581 9.868 1.00 94.12 194 ASP A O 1
ATOM 1405 N N . ARG A 1 195 ? -2.755 -3.908 9.549 1.00 93.44 195 ARG A N 1
ATOM 1406 C CA . ARG A 1 195 ? -3.207 -3.140 10.722 1.00 93.44 195 ARG A CA 1
ATOM 1407 C C . ARG A 1 195 ? -4.624 -2.610 10.559 1.00 93.44 195 ARG A C 1
ATOM 1409 O O . ARG A 1 195 ? -5.426 -2.778 11.478 1.00 93.44 195 ARG A O 1
ATOM 1416 N N . VAL A 1 196 ? -4.942 -2.011 9.413 1.00 96.25 196 VAL A N 1
ATOM 1417 C CA . VAL A 1 196 ? -6.285 -1.486 9.123 1.00 96.25 196 VAL A CA 1
ATOM 1418 C C . VAL A 1 196 ? -7.318 -2.613 9.140 1.00 96.25 196 VAL A C 1
ATOM 1420 O O . VAL A 1 196 ? -8.326 -2.502 9.832 1.00 96.25 196 VAL A O 1
ATOM 1423 N N . ALA A 1 197 ? -7.042 -3.734 8.472 1.00 96.94 197 ALA A N 1
ATOM 1424 C CA . ALA A 1 197 ? -7.932 -4.890 8.434 1.00 96.94 197 ALA A CA 1
ATOM 1425 C C . ALA A 1 197 ? -8.153 -5.504 9.824 1.00 96.94 197 ALA A C 1
ATOM 1427 O O . ALA A 1 197 ? -9.287 -5.818 10.198 1.00 96.94 197 ALA A O 1
ATOM 1428 N N . SER A 1 198 ? -7.092 -5.627 10.629 1.00 95.25 198 SER A N 1
ATOM 1429 C CA . SER A 1 198 ? -7.218 -6.097 12.009 1.00 95.25 198 SER A CA 1
ATOM 1430 C C . SER A 1 198 ? -8.042 -5.135 12.870 1.00 95.25 198 SER A C 1
ATOM 1432 O O . SER A 1 198 ? -8.846 -5.593 13.685 1.00 95.25 198 SER A O 1
ATOM 1434 N N . ALA A 1 199 ? -7.851 -3.824 12.714 1.00 94.88 199 ALA A N 1
ATOM 1435 C CA . ALA A 1 199 ? -8.582 -2.814 13.472 1.00 94.88 199 ALA A CA 1
ATOM 1436 C C . ALA A 1 199 ? -10.067 -2.765 13.076 1.00 94.88 199 ALA A C 1
ATOM 1438 O O . ALA A 1 199 ? -10.926 -2.717 13.958 1.00 94.88 199 ALA A O 1
ATOM 1439 N N . ALA A 1 200 ? -10.376 -2.857 11.780 1.00 97.00 200 ALA A N 1
ATOM 1440 C CA . ALA A 1 200 ? -11.742 -2.932 11.265 1.00 97.00 200 ALA A CA 1
ATOM 1441 C C . ALA A 1 200 ? -12.473 -4.178 11.790 1.00 97.00 200 ALA A C 1
ATOM 1443 O O . ALA A 1 200 ? -13.554 -4.068 12.365 1.00 97.00 200 ALA A O 1
ATOM 1444 N N . SER A 1 201 ? -11.847 -5.357 11.705 1.00 97.44 201 SER A N 1
ATOM 1445 C CA . SER A 1 201 ? -12.415 -6.609 12.229 1.00 97.44 201 SER A CA 1
ATOM 1446 C C . SER A 1 201 ? -12.696 -6.548 13.739 1.00 97.44 201 SER A C 1
ATOM 1448 O O . SER A 1 201 ? -13.764 -6.957 14.214 1.00 97.44 201 SER A O 1
ATOM 1450 N N . ALA A 1 202 ? -11.766 -5.970 14.510 1.00 95.56 202 ALA A N 1
ATOM 1451 C CA . ALA A 1 202 ? -11.961 -5.748 15.938 1.00 95.56 202 ALA A CA 1
ATOM 1452 C C . ALA A 1 202 ? -13.137 -4.797 16.206 1.00 95.56 202 ALA A C 1
ATOM 1454 O O . ALA A 1 202 ? -13.983 -5.103 17.046 1.00 95.56 202 ALA A O 1
ATOM 1455 N N . LEU A 1 203 ? -13.233 -3.685 15.473 1.00 96.31 203 LEU A N 1
ATOM 1456 C CA . LEU A 1 203 ? -14.314 -2.710 15.611 1.00 96.31 203 LEU A CA 1
ATOM 1457 C C . LEU A 1 203 ? -15.686 -3.312 15.275 1.00 96.31 203 LEU A C 1
ATOM 1459 O O . LEU A 1 203 ? -16.625 -3.129 16.046 1.00 96.31 203 LEU A O 1
ATOM 1463 N N . VAL A 1 204 ? -15.798 -4.083 14.192 1.00 97.31 204 VAL A N 1
ATOM 1464 C CA . VAL A 1 204 ? -17.037 -4.799 13.839 1.00 97.31 204 VAL A CA 1
ATOM 1465 C C . VAL A 1 204 ? -17.446 -5.759 14.959 1.00 97.31 204 VAL A C 1
ATOM 1467 O O . VAL A 1 204 ? -18.615 -5.814 15.343 1.00 97.31 204 VAL A O 1
ATOM 1470 N N . SER A 1 205 ? -16.481 -6.461 15.558 1.00 96.81 205 SER A N 1
ATOM 1471 C CA . SER A 1 205 ? -16.736 -7.336 16.709 1.00 96.81 205 SER A CA 1
ATOM 1472 C C . SER A 1 205 ? -17.206 -6.555 17.947 1.00 96.81 205 SER A C 1
ATOM 1474 O O . SER A 1 205 ? -18.100 -7.013 18.664 1.00 96.81 205 SER A O 1
ATOM 1476 N N . GLU A 1 206 ? -16.645 -5.366 18.202 1.00 96.50 206 GLU A N 1
ATOM 1477 C CA . GLU A 1 206 ? -17.116 -4.463 19.263 1.00 96.50 206 GLU A CA 1
ATOM 1478 C C . GLU A 1 206 ? -18.565 -4.017 19.019 1.00 96.50 206 GLU A C 1
ATOM 1480 O O . GLU A 1 206 ? -19.386 -4.071 19.938 1.00 96.50 206 GLU A O 1
ATOM 1485 N N . VAL A 1 207 ? -18.882 -3.600 17.788 1.00 97.56 207 VAL A N 1
ATOM 1486 C CA . VAL A 1 207 ? -20.227 -3.171 17.381 1.00 97.56 207 VAL A CA 1
ATOM 1487 C C . VAL A 1 207 ? -21.227 -4.304 17.570 1.00 97.56 207 VAL A C 1
ATOM 1489 O O . VAL A 1 207 ? -22.242 -4.102 18.236 1.00 97.56 207 VAL A O 1
ATOM 1492 N N . ALA A 1 208 ? -20.923 -5.502 17.069 1.00 97.25 208 ALA A N 1
ATOM 1493 C CA . ALA A 1 208 ? -21.794 -6.665 17.195 1.00 97.25 208 ALA A CA 1
ATOM 1494 C C . ALA A 1 208 ? -22.083 -7.010 18.666 1.00 97.25 208 ALA A C 1
ATOM 1496 O O . ALA A 1 208 ? -23.236 -7.230 19.040 1.00 97.25 208 ALA A O 1
ATOM 1497 N N . ALA A 1 209 ? -21.058 -6.996 19.525 1.00 96.88 209 ALA A N 1
ATOM 1498 C CA . ALA A 1 209 ? -21.219 -7.279 20.950 1.00 96.88 209 ALA A CA 1
ATOM 1499 C C . ALA A 1 209 ? -22.084 -6.229 21.670 1.00 96.88 209 ALA A C 1
ATOM 1501 O O . ALA A 1 209 ? -22.919 -6.577 22.508 1.00 96.88 209 ALA A O 1
ATOM 1502 N N . LEU A 1 210 ? -21.905 -4.943 21.352 1.00 97.19 210 LEU A N 1
ATOM 1503 C CA . LEU A 1 210 ? -22.690 -3.859 21.948 1.00 97.19 210 LEU A CA 1
ATOM 1504 C C . LEU A 1 210 ? -24.137 -3.844 21.442 1.00 97.19 210 LEU A C 1
ATOM 1506 O O . LEU A 1 210 ? -25.057 -3.677 22.243 1.00 97.19 210 LEU A O 1
ATOM 1510 N N . ALA A 1 211 ? -24.345 -4.068 20.145 1.00 97.06 211 ALA A N 1
ATOM 1511 C CA . ALA A 1 211 ? -25.671 -4.180 19.550 1.00 97.06 211 ALA A CA 1
ATOM 1512 C C . ALA A 1 211 ? -26.448 -5.364 20.144 1.00 97.06 211 ALA A C 1
ATOM 1514 O O . ALA A 1 211 ? -27.607 -5.206 20.518 1.00 97.06 211 ALA A O 1
ATOM 1515 N N . ALA A 1 212 ? -25.803 -6.521 20.322 1.00 96.69 212 ALA A N 1
ATOM 1516 C CA . ALA A 1 212 ? -26.430 -7.694 20.929 1.00 96.69 212 ALA A CA 1
ATOM 1517 C C . ALA A 1 212 ? -26.821 -7.473 22.402 1.00 96.69 212 ALA A C 1
ATOM 1519 O O . ALA A 1 212 ? -27.881 -7.923 22.830 1.00 96.69 212 ALA A O 1
ATOM 1520 N N . ALA A 1 213 ? -25.988 -6.774 23.179 1.00 96.88 213 ALA A N 1
ATOM 1521 C CA . ALA A 1 213 ? -26.231 -6.563 24.607 1.00 96.88 213 ALA A CA 1
ATOM 1522 C C . ALA A 1 213 ? -27.249 -5.449 24.905 1.00 96.88 213 ALA A C 1
ATOM 1524 O O . ALA A 1 213 ? -27.978 -5.535 25.892 1.00 96.88 213 ALA A O 1
ATOM 1525 N N . PHE A 1 214 ? -27.284 -4.394 24.085 1.00 96.19 214 PHE A N 1
ATOM 1526 C CA . PHE A 1 214 ? -28.040 -3.173 24.390 1.00 96.19 214 PHE A CA 1
ATOM 1527 C C . PHE A 1 214 ? -29.052 -2.765 23.309 1.00 96.19 214 PHE A C 1
ATOM 1529 O O . PHE A 1 214 ? -29.799 -1.810 23.514 1.00 96.19 214 PHE A O 1
ATOM 1536 N N . GLY A 1 215 ? -29.090 -3.456 22.165 1.00 96.25 215 GLY A N 1
ATOM 1537 C CA . GLY A 1 215 ? -29.987 -3.141 21.046 1.00 96.25 215 GLY A CA 1
ATOM 1538 C C . GLY A 1 215 ? -29.629 -1.856 20.294 1.00 96.25 215 GLY A C 1
ATOM 1539 O O . GLY A 1 215 ? -30.469 -1.306 19.582 1.00 96.25 215 GLY A O 1
ATOM 1540 N N . TRP A 1 216 ? -28.412 -1.337 20.474 1.00 97.50 216 TRP A N 1
ATOM 1541 C CA . TRP A 1 216 ? -27.962 -0.111 19.814 1.00 97.50 216 TRP A CA 1
ATOM 1542 C C . TRP A 1 216 ? -27.687 -0.327 18.334 1.00 97.50 216 TRP A C 1
ATOM 1544 O O . TRP A 1 216 ? -27.228 -1.392 17.921 1.00 97.50 216 TRP A O 1
ATOM 1554 N N . ARG A 1 217 ? -27.940 0.715 17.539 1.00 96.94 217 ARG A N 1
ATOM 1555 C CA . ARG A 1 217 ? -27.600 0.706 16.118 1.00 96.94 217 ARG A CA 1
ATOM 1556 C C . ARG A 1 217 ? -26.106 0.935 15.958 1.00 96.94 217 ARG A C 1
ATOM 1558 O O . ARG A 1 217 ? -25.489 1.629 16.765 1.00 96.94 217 ARG A O 1
ATOM 1565 N N . GLU A 1 218 ? -25.548 0.407 14.877 1.00 96.31 218 GLU A N 1
ATOM 1566 C CA . GLU A 1 218 ? -24.136 0.575 14.527 1.00 96.31 218 GLU A CA 1
ATOM 1567 C C . GLU A 1 218 ? -23.694 2.040 14.589 1.00 96.31 218 GLU A C 1
ATOM 1569 O O . GLU A 1 218 ? -22.744 2.359 15.299 1.00 96.31 218 GLU A O 1
ATOM 1574 N N . GLN A 1 219 ? -24.450 2.943 13.956 1.00 95.75 219 GLN A N 1
ATOM 1575 C CA . GLN A 1 219 ? -24.163 4.378 13.979 1.00 95.75 219 GLN A CA 1
ATOM 1576 C C . GLN A 1 219 ? -24.009 4.923 15.408 1.00 95.75 219 GLN A C 1
ATOM 1578 O O . GLN A 1 219 ? -23.101 5.708 15.670 1.00 95.75 219 GLN A O 1
ATOM 1583 N N . ASP A 1 220 ? -24.846 4.487 16.354 1.00 95.62 220 ASP A N 1
ATOM 1584 C CA . ASP A 1 220 ? -24.827 5.002 17.722 1.00 95.62 220 ASP A CA 1
ATOM 1585 C C . ASP A 1 220 ? -23.554 4.533 18.433 1.00 95.62 220 ASP A C 1
ATOM 1587 O O . ASP A 1 220 ? -22.960 5.284 19.204 1.00 95.62 220 ASP A O 1
ATOM 1591 N N . VAL A 1 221 ? -23.108 3.307 18.138 1.00 96.25 221 VAL A N 1
ATOM 1592 C CA . VAL A 1 221 ? -21.866 2.731 18.660 1.00 96.25 221 VAL A CA 1
ATOM 1593 C C . VAL A 1 221 ? -20.638 3.419 18.063 1.00 96.25 221 VAL A C 1
ATOM 1595 O O . VAL A 1 221 ? -19.714 3.751 18.808 1.00 96.25 221 VAL A O 1
ATOM 1598 N N . LEU A 1 222 ? -20.619 3.670 16.752 1.00 95.94 222 LEU A N 1
ATOM 1599 C CA . LEU A 1 222 ? -19.493 4.325 16.079 1.00 95.94 222 LEU A CA 1
ATOM 1600 C C . LEU A 1 222 ? -19.297 5.774 16.559 1.00 95.94 222 LEU A C 1
ATOM 1602 O O . LEU A 1 222 ? -18.158 6.189 16.758 1.00 95.94 222 LEU A O 1
ATOM 1606 N N . HIS A 1 223 ? -20.380 6.499 16.870 1.00 94.94 223 HIS A N 1
ATOM 1607 C CA . HIS A 1 223 ? -20.317 7.851 17.451 1.00 94.94 223 HIS A CA 1
ATOM 1608 C C . HIS A 1 223 ? -19.850 7.880 18.919 1.00 94.94 223 HIS A C 1
ATOM 1610 O O . HIS A 1 223 ? -19.569 8.950 19.470 1.00 94.94 223 HIS A O 1
ATOM 1616 N N . MET A 1 224 ? -19.769 6.733 19.602 1.00 94.06 224 MET A N 1
ATOM 1617 C CA . MET A 1 224 ? -19.202 6.685 20.947 1.00 94.06 224 MET A CA 1
ATOM 1618 C C . MET A 1 224 ? -17.683 6.786 20.894 1.00 94.06 224 MET A C 1
ATOM 1620 O O . MET A 1 224 ? -17.014 6.104 20.119 1.00 94.06 224 MET A O 1
ATOM 1624 N N . SER A 1 225 ? -17.122 7.547 21.836 1.00 92.25 225 SER A N 1
ATOM 1625 C CA . SER A 1 225 ? -15.677 7.544 22.036 1.00 92.25 225 SER A CA 1
ATOM 1626 C C . SER A 1 225 ? -15.165 6.127 22.351 1.00 92.25 225 SER A C 1
ATOM 1628 O O . SER A 1 225 ? -15.861 5.353 23.029 1.00 92.25 225 SER A O 1
ATOM 1630 N N . PRO A 1 226 ? -13.923 5.783 21.956 1.00 91.19 226 PRO A N 1
ATOM 1631 C CA . PRO A 1 226 ? -13.340 4.470 22.241 1.00 91.19 226 PRO A CA 1
ATOM 1632 C C . PRO A 1 226 ? -13.374 4.101 23.733 1.00 91.19 226 PRO A C 1
ATOM 1634 O O . PRO A 1 226 ? -13.622 2.952 24.099 1.00 91.19 226 PRO A O 1
ATOM 1637 N N . GLN A 1 227 ? -13.192 5.082 24.626 1.00 93.50 227 GLN A N 1
ATOM 1638 C CA . GLN A 1 227 ? -13.272 4.871 26.073 1.00 93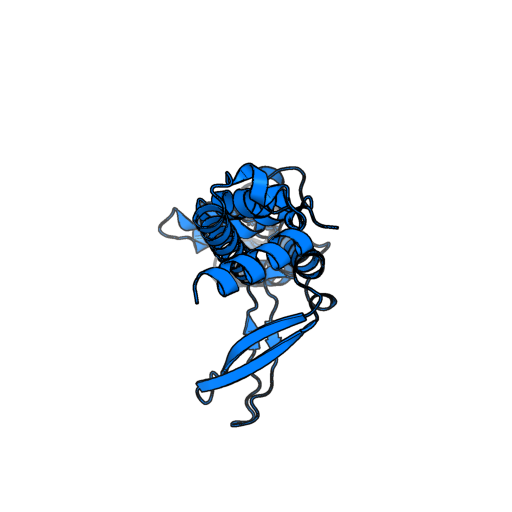.50 227 GLN A CA 1
ATOM 1639 C C . GLN A 1 227 ? -14.675 4.435 26.520 1.00 93.50 227 GLN A C 1
ATOM 1641 O O . GLN A 1 227 ? -14.798 3.498 27.314 1.00 93.50 227 GLN A O 1
ATOM 1646 N N . ARG A 1 228 ? -15.731 5.075 25.996 1.00 95.56 228 ARG A N 1
ATOM 1647 C CA . ARG A 1 228 ? -17.122 4.724 26.319 1.00 95.56 228 ARG A CA 1
ATOM 1648 C C . ARG A 1 228 ? -17.485 3.344 25.779 1.00 95.56 228 ARG A C 1
ATOM 1650 O O . ARG A 1 228 ? -18.014 2.540 26.547 1.00 95.56 228 ARG A O 1
ATOM 1657 N N . ARG A 1 229 ? -17.125 3.018 24.530 1.00 95.69 229 ARG A N 1
ATOM 1658 C CA . ARG A 1 229 ? -17.337 1.664 23.977 1.00 95.69 229 ARG A CA 1
ATOM 1659 C C . ARG A 1 229 ? -16.695 0.587 24.852 1.00 95.69 229 ARG A C 1
ATOM 1661 O O . ARG A 1 229 ? -17.367 -0.359 25.255 1.00 95.69 229 ARG A O 1
ATOM 1668 N N . ARG A 1 230 ? -15.429 0.772 25.252 1.00 94.62 230 ARG A N 1
ATOM 1669 C CA . ARG A 1 230 ? -14.708 -0.160 26.145 1.00 94.62 230 ARG A CA 1
ATOM 1670 C C . ARG A 1 230 ? -15.382 -0.331 27.510 1.00 94.62 230 ARG A C 1
ATOM 1672 O O . ARG A 1 230 ? -15.345 -1.420 28.081 1.00 94.62 230 ARG A O 1
ATOM 1679 N N . MET A 1 231 ? -15.989 0.720 28.067 1.00 96.31 231 MET A N 1
ATOM 1680 C CA . MET A 1 231 ? -16.767 0.607 29.308 1.00 96.31 231 MET A CA 1
ATOM 1681 C C . MET A 1 231 ? -18.003 -0.272 29.117 1.00 96.31 231 MET A C 1
ATOM 1683 O O . MET A 1 231 ? -18.200 -1.198 29.903 1.00 96.31 231 MET A O 1
ATOM 1687 N N . TYR A 1 232 ? -18.783 -0.038 28.063 1.00 96.88 232 TYR A N 1
ATOM 1688 C CA . TYR A 1 232 ? -19.980 -0.832 27.791 1.00 96.88 232 TYR A CA 1
ATOM 1689 C C . TYR A 1 232 ? -19.665 -2.281 27.419 1.00 96.88 232 TYR A C 1
ATOM 1691 O O . TYR A 1 232 ? -20.347 -3.180 27.899 1.00 96.88 232 TYR A O 1
ATOM 1699 N N . LEU A 1 233 ? -18.578 -2.540 26.687 1.00 96.44 233 LEU A N 1
ATOM 1700 C CA . LEU A 1 233 ? -18.117 -3.904 26.403 1.00 96.44 233 LEU A CA 1
ATOM 1701 C C . LEU A 1 233 ? -17.796 -4.678 27.687 1.00 96.44 233 LEU A C 1
ATOM 1703 O O . LEU A 1 233 ? -18.117 -5.860 27.800 1.00 96.44 233 LEU A O 1
ATOM 1707 N N . ARG A 1 234 ? -17.201 -4.019 28.693 1.00 96.31 234 ARG A N 1
ATOM 1708 C CA . ARG A 1 234 ? -16.967 -4.641 30.008 1.00 96.31 234 ARG A CA 1
ATOM 1709 C C . ARG A 1 234 ? -18.270 -4.948 30.747 1.00 96.31 234 ARG A C 1
ATOM 1711 O O . ARG A 1 234 ? -18.323 -5.959 31.439 1.00 96.31 234 ARG A O 1
ATOM 1718 N N . LEU A 1 235 ? -19.298 -4.109 30.610 1.00 95.38 235 LEU A N 1
ATOM 1719 C CA . LEU A 1 235 ? -20.621 -4.362 31.193 1.00 95.38 235 LEU A CA 1
ATOM 1720 C C . LEU A 1 235 ? -21.335 -5.520 30.484 1.00 95.38 235 LEU A C 1
ATOM 1722 O O . LEU A 1 235 ? -21.815 -6.424 31.160 1.00 95.38 235 LEU A O 1
ATOM 1726 N N . ALA A 1 236 ? -21.313 -5.549 29.149 1.00 93.69 236 ALA A N 1
ATOM 1727 C CA . ALA A 1 236 ? -21.879 -6.634 28.347 1.00 93.69 236 ALA A CA 1
ATOM 1728 C C . ALA A 1 236 ? -21.272 -7.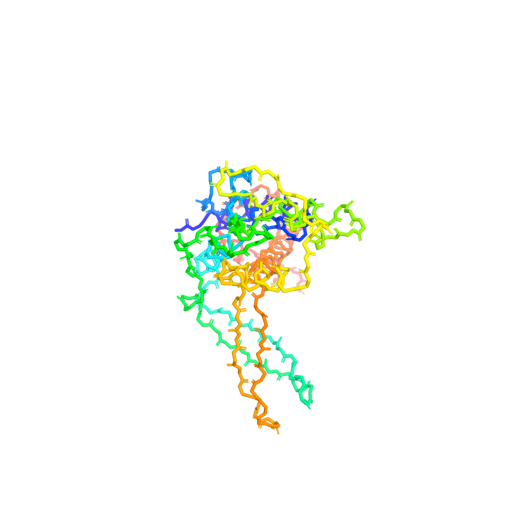999 28.721 1.00 93.69 236 ALA A C 1
ATOM 1730 O O . ALA A 1 236 ? -21.998 -8.963 28.939 1.00 93.69 236 ALA A O 1
ATOM 1731 N N . ARG A 1 237 ? -19.943 -8.069 28.903 1.00 91.50 237 ARG A N 1
ATOM 1732 C CA . ARG A 1 237 ? -19.248 -9.299 29.331 1.00 91.50 237 ARG A CA 1
ATOM 1733 C C . ARG A 1 237 ? -19.616 -9.764 30.744 1.00 91.50 237 ARG A C 1
ATOM 1735 O O . ARG A 1 237 ? -19.531 -10.952 31.015 1.00 91.50 237 ARG A O 1
ATOM 1742 N N . ARG A 1 238 ? -19.990 -8.848 31.646 1.00 82.88 238 ARG A N 1
ATOM 1743 C CA . ARG A 1 238 ? -20.395 -9.179 33.025 1.00 82.88 238 ARG A CA 1
ATOM 1744 C C . ARG A 1 238 ? -21.845 -9.642 33.132 1.00 82.88 238 ARG A C 1
ATOM 1746 O O . ARG A 1 238 ? -22.150 -10.359 34.069 1.00 82.88 238 ARG A O 1
ATOM 1753 N N . GLY A 1 239 ? -22.718 -9.207 32.223 1.00 67.12 239 GLY A N 1
ATOM 1754 C CA . GLY A 1 239 ? -24.117 -9.645 32.175 1.00 67.12 239 GLY A CA 1
ATOM 1755 C C . GLY A 1 239 ? -24.340 -10.951 31.404 1.00 67.12 239 GLY A C 1
ATOM 1756 O O . GLY A 1 239 ? -25.423 -11.514 31.487 1.00 67.12 239 GLY A O 1
ATOM 1757 N N . ALA A 1 240 ? -23.336 -11.411 30.648 1.00 61.44 240 ALA A N 1
ATOM 1758 C CA . ALA A 1 240 ? -23.355 -12.676 29.910 1.00 61.44 240 ALA A CA 1
ATOM 1759 C C . ALA A 1 240 ? -22.766 -13.870 30.697 1.00 61.44 240 ALA A C 1
ATOM 1761 O O . ALA A 1 240 ? -22.756 -14.982 30.171 1.00 61.44 240 ALA A O 1
ATOM 1762 N N . ALA A 1 241 ? -22.245 -13.628 31.906 1.00 50.84 241 ALA A N 1
ATOM 1763 C CA . ALA A 1 241 ? -21.744 -14.636 32.844 1.00 50.84 241 ALA A CA 1
ATOM 1764 C C . ALA A 1 241 ? -22.796 -14.916 33.923 1.00 50.84 241 ALA A C 1
ATOM 1766 O O . ALA A 1 241 ? -22.899 -16.091 34.336 1.00 50.84 241 ALA A O 1
#

Sequence (241 aa):
MSALSDPARLLDAWEEAAAVPPAARAAVLVCHGGFAEDVESALGLPLGDVCALAGRMYAEDFGEALEAVVACRGCDAQLDVRLPVSTLWTASPERERRVPGPRNRELSVRALTARDLLAAGRVPDPAGELLARCVTDSAGKPVDTRGLGPEEVARVEEAAEQLSGAAAAVVRTSCPDCGAAPLMPVDMGGLLWDRVASAASALVSEVAALAAAFGWREQDVLHMSPQRRRMYLRLARRGAA

pLDDT: mean 91.35, std 7.69, range [48.97, 98.12]

Nearest PDB structures (foldseek):
  2wu9-assembly1_B  TM=2.540E-01  e=5.629E+00  Arabidopsis thaliana

Foldseek 3Di:
DFQCLQLVLLLVLLVVLVPDDLLQSLLSNLVSRVNDVDSVVSQPDFLLQSLLSLLVSCCVPVNQWDWDWDQDPVPRDTDTDIDGSVPQRDADPDFWDWDAFPPRFIKIFGGDGSVLVVVLVVDPHSPCSSCQVGIDGPVRHGDPSVPTDPVRSVRNVVRNVVNNGSQQDWDFDQDPPPRDTDTDGDRSSVSSSVVSNVVSVVLVVLLVLLCVQPVDDSVVLSPDDPVVSVVSSVVSVVVVD

Mean predicted aligned error: 5.41 Å